Protein AF-A0A5C7JK13-F1 (afdb_monomer_lite)

Radius of gyration: 26.45 Å; chains: 1; bounding box: 58×49×65 Å

pLDDT: mean 94.15, std 5.83, range [61.44, 98.56]

Foldseek 3Di:
DPKDQPFDLVRLLVVLLVVLVVCCVVPLVVCVVPVVVSVVPDPDPVVNVCSVPPSVVSNPDDSVRSSCVSCVPQPDADPNGGRMDPDDPPDQFPDKDFCECNWQLFAFDPPDAAPDHTDYHPPDDPVNSVVSRVGRGGQKDFLLGTDQCCRAQPVVQLVVQLVLCCCQQVVDDDDDVVSVVVVVPDPDHNCLCCVQQVDSNLRSNLRRGHADQWDQDPNDIGGQAGQDPPRDGDHDSPSVSCRSNCVCVVPPPPDDRRDMDGHMDGHD

Secondary structure (DSSP, 8-state):
---EEEE-HHHHHHHHHHHHHHHIIIIIHHHHH-HHHHHHH---HHHHHIIIIIHHHHTT--HHHHHHHHTTT---B-TTSPEEE-S-TT---SEEEESBTTTT-EEBPTTPPPSS---B-TT--HHHHHHHHTS-EESEEEGGGB-GGGTSS-HHHHHHHHHHHHHHTT-PPP-SHHHHHHHHT----HHHHHHHHSSHHHHHHHHHS---SEEEETTEEEESS-B-GGG-B---HHHHHHHHHHHHHHHTTT--TTPEEE-EEEE-

Sequence (268 aa):
MEPYVKYTKEQAIEKERQDILAYKERYYDKFMADPEAYAADCTNENHLEYLRNEFPKKLNFTDEELYQEAIEYEENLGPNGEIMSTYNPNSKWDWYQTGGRYAGRIILKEGVQKEEDPEFSWGWDAKAKEEVLKEPRVDSALMKDIDWSRMHNVQSKYDKAIRFWEMKVEGGEPKTDDEKEALKWDWYKTEYYTDRYKNKETYAKACSCFTMWAIVKDGVWYEKGSMGWFGMSGESDDEALDWEMNMFDRFIKDLPEETRLTVVDCHI

Structure (mmCIF, N/CA/C/O backbone):
data_AF-A0A5C7JK13-F1
#
_entry.id   AF-A0A5C7JK13-F1
#
loop_
_atom_site.group_PDB
_atom_site.id
_atom_site.type_symbol
_atom_site.label_atom_id
_atom_site.label_alt_id
_atom_site.label_comp_id
_atom_site.label_asym_id
_atom_site.label_entity_id
_atom_site.label_seq_id
_atom_site.pdbx_PDB_ins_code
_atom_site.Cartn_x
_atom_site.Cartn_y
_atom_site.Cartn_z
_atom_site.occupancy
_atom_site.B_iso_or_equiv
_atom_site.auth_seq_id
_atom_site.auth_comp_id
_atom_site.auth_asym_id
_atom_site.auth_atom_id
_atom_site.pdbx_PDB_model_num
ATOM 1 N N . MET A 1 1 ? 2.355 -21.705 -11.891 1.00 69.44 1 MET A N 1
ATOM 2 C CA . MET A 1 1 ? 1.632 -21.078 -13.016 1.00 69.44 1 MET A CA 1
ATOM 3 C C . MET A 1 1 ? 2.105 -21.779 -14.272 1.00 69.44 1 MET A C 1
ATOM 5 O O . MET A 1 1 ? 3.292 -22.083 -14.329 1.00 69.44 1 MET A O 1
ATOM 9 N N . GLU A 1 2 ? 1.210 -22.100 -15.203 1.00 83.19 2 GLU A N 1
ATOM 10 C CA . GLU A 1 2 ? 1.633 -22.689 -16.479 1.00 83.19 2 GLU A CA 1
ATOM 11 C C . GLU A 1 2 ? 2.568 -21.712 -17.212 1.00 83.19 2 GLU A C 1
ATOM 13 O O . GLU A 1 2 ? 2.303 -20.504 -17.175 1.00 83.19 2 GLU A O 1
ATOM 18 N N . PRO A 1 3 ? 3.660 -22.192 -17.837 1.00 88.62 3 PRO A N 1
ATOM 19 C CA . PRO A 1 3 ? 4.522 -21.346 -18.648 1.00 88.62 3 PRO A CA 1
ATOM 20 C C . PRO A 1 3 ? 3.722 -20.620 -19.733 1.00 88.62 3 PRO A C 1
ATOM 22 O O . PRO A 1 3 ? 2.871 -21.216 -20.394 1.00 88.62 3 PRO A O 1
ATOM 25 N N . TYR A 1 4 ? 4.022 -19.344 -19.950 1.00 91.12 4 TYR A N 1
ATOM 26 C CA . TYR A 1 4 ? 3.425 -18.541 -21.015 1.00 91.12 4 TYR A CA 1
ATOM 27 C C . TYR A 1 4 ? 4.502 -17.805 -21.811 1.00 91.12 4 TYR A C 1
ATOM 29 O O . TYR A 1 4 ? 5.630 -17.623 -21.349 1.00 91.12 4 TYR A O 1
ATOM 37 N N . VAL A 1 5 ? 4.140 -17.384 -23.022 1.00 94.12 5 VAL A N 1
ATOM 38 C CA . VAL A 1 5 ? 5.002 -16.565 -23.880 1.00 94.12 5 VAL A CA 1
ATOM 39 C C . VAL A 1 5 ? 5.073 -15.155 -23.293 1.00 94.12 5 VAL A C 1
ATOM 41 O O . VAL A 1 5 ? 4.086 -14.420 -23.332 1.00 94.12 5 VAL A O 1
ATOM 44 N N . LYS A 1 6 ? 6.235 -14.787 -22.743 1.00 93.81 6 LYS A N 1
ATOM 45 C CA . LYS A 1 6 ? 6.529 -13.434 -22.246 1.00 93.81 6 LYS A CA 1
ATOM 46 C C . LYS A 1 6 ? 6.826 -12.496 -23.414 1.00 93.81 6 LYS A C 1
ATOM 48 O O . LYS A 1 6 ? 6.264 -11.407 -23.473 1.00 93.81 6 LYS A O 1
ATOM 53 N N . TYR A 1 7 ? 7.651 -12.952 -24.358 1.00 95.56 7 TYR A N 1
ATOM 54 C CA . TYR A 1 7 ? 7.922 -12.263 -25.619 1.00 95.56 7 TYR A CA 1
ATOM 55 C C . TYR A 1 7 ? 8.013 -13.264 -26.769 1.00 95.56 7 TYR A C 1
ATOM 57 O O . TYR A 1 7 ? 8.622 -14.324 -26.644 1.00 95.56 7 TYR A O 1
ATOM 65 N N . THR A 1 8 ? 7.442 -12.909 -27.915 1.00 97.31 8 THR A N 1
ATOM 66 C CA . THR A 1 8 ? 7.807 -13.530 -29.200 1.00 97.31 8 THR A CA 1
ATOM 67 C C . THR A 1 8 ? 9.237 -13.142 -29.587 1.00 97.31 8 THR A C 1
ATOM 69 O O . THR A 1 8 ? 9.772 -12.161 -29.063 1.00 97.31 8 THR A O 1
ATOM 72 N N . LYS A 1 9 ? 9.854 -13.871 -30.527 1.00 97.44 9 LYS A N 1
ATOM 73 C CA . LYS A 1 9 ? 11.189 -13.529 -31.045 1.00 97.44 9 LYS A CA 1
ATOM 74 C C . LYS A 1 9 ? 11.221 -12.095 -31.586 1.00 97.44 9 LYS A C 1
ATOM 76 O O . LYS A 1 9 ? 12.125 -11.333 -31.257 1.00 97.44 9 LYS A O 1
ATOM 81 N N . GLU A 1 10 ? 10.203 -11.698 -32.345 1.00 97.75 10 GLU A N 1
ATOM 82 C CA . GLU A 1 10 ? 10.089 -10.350 -32.906 1.00 97.75 10 GLU A CA 1
ATOM 83 C C . GLU A 1 10 ? 9.954 -9.282 -31.812 1.00 97.75 10 GLU A C 1
ATOM 85 O O . GLU A 1 10 ? 10.591 -8.233 -31.891 1.00 97.75 10 GLU A O 1
ATOM 90 N N . GLN A 1 11 ? 9.167 -9.550 -30.764 1.00 97.62 11 GLN A N 1
ATOM 91 C CA . GLN A 1 11 ? 9.038 -8.631 -29.629 1.00 97.62 11 GLN A CA 1
ATOM 92 C C . GLN A 1 11 ? 10.337 -8.504 -28.831 1.00 97.62 11 GLN A C 1
ATOM 94 O O . GLN A 1 11 ? 10.654 -7.404 -28.387 1.00 97.62 11 GLN A O 1
ATOM 99 N N . ALA A 1 12 ? 11.084 -9.597 -28.654 1.00 97.06 12 ALA A N 1
ATOM 100 C CA . ALA A 1 12 ? 12.374 -9.576 -27.970 1.00 97.06 12 ALA A CA 1
ATOM 101 C C . ALA A 1 12 ? 13.390 -8.703 -28.729 1.00 97.06 12 ALA A C 1
ATOM 103 O O . ALA A 1 12 ? 14.020 -7.834 -28.131 1.00 97.06 12 ALA A O 1
ATOM 104 N N . ILE A 1 13 ? 13.466 -8.862 -30.056 1.00 98.12 13 ILE A N 1
ATOM 105 C CA . ILE A 1 13 ? 14.329 -8.056 -30.936 1.00 98.12 13 ILE A CA 1
ATOM 106 C C . ILE A 1 13 ? 13.952 -6.574 -30.883 1.00 98.12 13 ILE A C 1
ATOM 108 O O . ILE A 1 13 ? 14.824 -5.712 -30.764 1.00 98.12 13 ILE A O 1
ATOM 112 N N . GLU A 1 14 ? 12.657 -6.263 -30.984 1.00 97.88 14 GLU A N 1
ATOM 113 C CA . GLU A 1 14 ? 12.191 -4.877 -30.934 1.00 97.88 14 GLU A CA 1
ATOM 114 C C . GLU A 1 14 ? 12.489 -4.250 -29.571 1.00 97.88 14 GLU A C 1
ATOM 116 O O . GLU A 1 14 ? 12.971 -3.122 -29.507 1.00 97.88 14 GLU A O 1
ATOM 121 N N . LYS A 1 15 ? 12.274 -4.988 -28.476 1.00 96.06 15 LYS A N 1
ATOM 122 C CA . LYS A 1 15 ? 12.581 -4.501 -27.132 1.00 96.06 15 LYS A CA 1
ATOM 123 C C . LYS A 1 15 ? 14.073 -4.187 -26.971 1.00 96.06 15 LYS A C 1
ATOM 125 O O . LYS A 1 15 ? 14.397 -3.088 -26.529 1.00 96.06 15 LYS A O 1
ATOM 130 N N . GLU A 1 16 ? 14.960 -5.104 -27.353 1.00 97.31 16 GLU A N 1
ATOM 131 C CA . GLU A 1 16 ? 16.413 -4.903 -27.243 1.00 97.31 16 GLU A CA 1
ATOM 132 C C . GLU A 1 16 ? 16.874 -3.695 -28.073 1.00 97.31 16 GLU A C 1
ATOM 134 O O . GLU A 1 16 ? 17.664 -2.864 -27.622 1.00 97.31 16 GLU A O 1
ATOM 139 N N . ARG A 1 17 ? 16.297 -3.515 -29.268 1.00 97.81 17 ARG A N 1
ATOM 140 C CA . ARG A 1 17 ? 16.537 -2.328 -30.099 1.00 97.81 17 ARG A CA 1
ATOM 141 C C . ARG A 1 17 ? 16.145 -1.037 -29.381 1.00 97.81 17 ARG A C 1
ATOM 143 O O . ARG A 1 17 ? 16.910 -0.072 -29.411 1.00 97.81 17 ARG A O 1
ATOM 150 N N . GLN A 1 18 ? 14.972 -1.005 -28.748 1.00 97.38 18 GLN A N 1
ATOM 151 C CA . GLN A 1 18 ? 14.524 0.164 -27.986 1.00 97.38 18 GLN A CA 1
ATOM 152 C C . GLN A 1 18 ? 15.418 0.428 -26.768 1.00 97.38 18 GLN A C 1
ATOM 154 O O . GLN A 1 18 ? 15.764 1.582 -26.516 1.00 97.38 18 GLN A O 1
ATOM 159 N N . ASP A 1 19 ? 15.856 -0.614 -26.058 1.00 96.19 19 ASP A N 1
ATOM 160 C CA . ASP A 1 19 ? 16.756 -0.483 -24.906 1.00 96.19 19 ASP A CA 1
ATOM 161 C C . ASP A 1 19 ? 18.121 0.103 -25.323 1.00 96.19 19 ASP A C 1
ATOM 163 O O . ASP A 1 19 ? 18.623 1.034 -24.681 1.00 96.19 19 ASP A O 1
ATOM 167 N N . ILE A 1 20 ? 18.689 -0.354 -26.448 1.00 97.38 20 ILE A N 1
ATOM 168 C CA . ILE A 1 20 ? 19.923 0.202 -27.028 1.00 97.38 20 ILE A CA 1
ATOM 169 C C . ILE A 1 20 ? 19.739 1.682 -27.393 1.00 97.38 20 ILE A C 1
ATOM 171 O O . ILE A 1 20 ? 20.591 2.512 -27.062 1.00 97.38 20 ILE A O 1
ATOM 175 N N . LEU A 1 21 ? 18.632 2.048 -28.047 1.00 97.38 21 LEU A N 1
ATOM 176 C CA . LEU A 1 21 ? 18.355 3.441 -28.418 1.00 97.38 21 LEU A CA 1
ATOM 177 C C . LEU A 1 21 ? 18.156 4.342 -27.190 1.00 97.38 21 LEU A C 1
ATOM 179 O O . LEU A 1 21 ? 18.691 5.452 -27.151 1.00 97.38 21 LEU A O 1
ATOM 183 N N . ALA A 1 22 ? 17.461 3.858 -26.160 1.00 96.62 22 ALA A N 1
ATOM 184 C CA . ALA A 1 22 ? 17.275 4.587 -24.910 1.00 96.62 22 ALA A CA 1
ATOM 185 C C . ALA A 1 22 ? 18.610 4.799 -24.174 1.00 96.62 22 ALA A C 1
ATOM 187 O O . ALA A 1 22 ? 18.890 5.892 -23.670 1.00 96.62 22 ALA A O 1
ATOM 188 N N . TYR A 1 23 ? 19.477 3.781 -24.145 1.00 96.81 23 TYR A N 1
ATOM 189 C CA . TYR A 1 23 ? 20.824 3.909 -23.590 1.00 96.81 23 TYR A CA 1
ATOM 190 C C . TYR A 1 23 ? 21.664 4.919 -24.383 1.00 96.81 23 TYR A C 1
ATOM 192 O O . TYR A 1 23 ? 22.379 5.736 -23.787 1.00 96.81 23 TYR A O 1
ATOM 200 N N . LYS A 1 24 ? 21.547 4.906 -25.720 1.00 97.44 24 LYS A N 1
ATOM 201 C CA . LYS A 1 24 ? 22.230 5.858 -26.601 1.00 97.44 24 LYS A CA 1
ATOM 202 C C . LYS A 1 24 ? 21.878 7.297 -26.228 1.00 97.44 24 LYS A C 1
ATOM 204 O O . LYS A 1 24 ? 22.778 8.086 -25.953 1.00 97.44 24 LYS A O 1
ATOM 209 N N . GLU A 1 25 ? 20.589 7.618 -26.169 1.00 96.69 25 GLU A N 1
ATOM 210 C CA . GLU A 1 25 ? 20.109 8.963 -25.834 1.00 96.69 25 GLU A CA 1
ATOM 211 C C . GLU A 1 25 ? 20.534 9.381 -24.417 1.00 96.69 25 GLU A C 1
ATOM 213 O O . GLU A 1 25 ? 20.988 10.504 -24.178 1.00 96.69 25 GLU A O 1
ATOM 218 N N . ARG A 1 26 ? 20.427 8.459 -23.453 1.00 94.44 26 ARG A N 1
ATOM 219 C CA . ARG A 1 26 ? 20.705 8.759 -22.047 1.00 94.44 26 ARG A CA 1
ATOM 220 C C . ARG A 1 26 ? 22.187 9.003 -21.765 1.00 94.44 26 ARG A C 1
ATOM 222 O O . ARG A 1 26 ? 22.498 9.881 -20.948 1.00 94.44 26 ARG A O 1
ATOM 229 N N . TYR A 1 27 ? 23.072 8.230 -22.397 1.00 95.38 27 TYR A N 1
ATOM 230 C CA . TYR A 1 27 ? 24.498 8.181 -22.067 1.00 95.38 27 TYR A CA 1
ATOM 231 C C . TYR A 1 27 ? 25.405 8.453 -23.262 1.00 95.38 27 TYR A C 1
ATOM 233 O O . TYR A 1 27 ? 26.228 9.365 -23.191 1.00 95.38 27 TYR A O 1
ATOM 241 N N . TYR A 1 28 ? 25.270 7.683 -24.342 1.00 96.88 28 TYR A N 1
ATOM 242 C CA . TYR A 1 28 ? 26.233 7.713 -25.443 1.00 96.88 28 TYR A CA 1
ATOM 243 C C . TYR A 1 28 ? 26.253 9.054 -26.179 1.00 96.88 28 TYR A C 1
ATOM 245 O O . TYR A 1 28 ? 27.327 9.573 -26.449 1.00 96.88 28 TYR A O 1
ATOM 253 N N . ASP A 1 29 ? 25.099 9.670 -26.432 1.00 97.12 29 ASP A N 1
ATOM 254 C CA . ASP A 1 29 ? 25.038 10.966 -27.118 1.00 97.12 29 ASP A CA 1
ATOM 255 C C . ASP A 1 29 ? 25.666 12.088 -26.288 1.00 97.12 29 ASP A C 1
ATOM 257 O O . ASP A 1 29 ? 26.349 12.956 -26.828 1.00 97.12 29 ASP A O 1
ATOM 261 N N . LYS A 1 30 ? 25.509 12.038 -24.960 1.00 95.75 30 LYS A N 1
ATOM 262 C CA . LYS A 1 30 ? 26.181 12.972 -24.043 1.00 95.75 30 LYS A CA 1
ATOM 263 C C . LYS A 1 30 ? 27.687 12.751 -24.029 1.00 95.75 30 LYS A C 1
ATOM 265 O O . LYS A 1 30 ? 28.438 13.719 -24.067 1.00 95.75 30 LYS A O 1
ATOM 270 N N . PHE A 1 31 ? 28.114 11.489 -24.000 1.00 96.19 31 PHE A N 1
ATOM 271 C CA . PHE A 1 31 ? 29.524 11.130 -24.100 1.00 96.19 31 PHE A CA 1
ATOM 272 C C . PHE A 1 31 ? 30.128 11.614 -25.423 1.00 96.19 31 PHE A C 1
ATOM 274 O O . PHE A 1 31 ? 31.197 12.204 -25.416 1.00 96.19 31 PHE A O 1
ATOM 281 N N . MET A 1 32 ? 29.431 11.439 -26.547 1.00 96.69 32 MET A N 1
ATOM 282 C CA . MET A 1 32 ? 29.902 11.876 -27.863 1.00 96.69 32 MET A CA 1
ATOM 283 C C . MET A 1 32 ? 29.895 13.399 -28.044 1.00 96.69 32 MET A C 1
ATOM 285 O O . MET A 1 32 ? 30.656 13.904 -28.868 1.00 96.69 32 MET A O 1
ATOM 289 N N . ALA A 1 33 ? 29.059 14.131 -27.301 1.00 97.12 33 ALA A N 1
ATOM 290 C CA . ALA A 1 33 ? 29.020 15.591 -27.349 1.00 97.12 33 ALA A CA 1
ATOM 291 C C . ALA A 1 33 ? 30.284 16.230 -26.747 1.00 97.12 33 ALA A C 1
ATOM 293 O O . ALA A 1 33 ? 30.794 17.197 -27.311 1.00 97.12 33 ALA A O 1
ATOM 294 N N . ASP A 1 34 ? 30.789 15.688 -25.633 1.00 96.19 34 ASP A N 1
ATOM 295 C CA . ASP A 1 34 ? 32.053 16.108 -25.012 1.00 96.19 34 ASP A CA 1
ATOM 296 C C . ASP A 1 34 ? 32.690 14.948 -24.211 1.00 96.19 34 ASP A C 1
ATOM 298 O O . ASP A 1 34 ? 32.443 14.801 -23.006 1.00 96.19 34 ASP A O 1
ATOM 302 N N . PRO A 1 35 ? 33.504 14.093 -24.863 1.00 94.25 35 PRO A N 1
ATOM 303 C CA . PRO A 1 35 ? 34.072 12.909 -24.220 1.00 94.25 35 PRO A CA 1
ATOM 304 C C . PRO A 1 35 ? 35.018 13.219 -23.056 1.00 94.25 35 PRO A C 1
ATOM 306 O O . PRO A 1 35 ? 35.111 12.421 -22.122 1.00 94.25 35 PRO A O 1
ATOM 309 N N . GLU A 1 36 ? 35.731 14.349 -23.108 1.00 94.19 36 GLU A N 1
ATOM 310 C CA . GLU A 1 36 ? 36.691 14.752 -22.076 1.00 94.19 36 GLU A CA 1
ATOM 311 C C . GLU A 1 36 ? 35.963 15.229 -20.821 1.00 94.19 36 GLU A C 1
ATOM 313 O O . GLU A 1 36 ? 36.257 14.745 -19.725 1.00 94.19 36 GLU A O 1
ATOM 318 N N . ALA A 1 37 ? 34.968 16.109 -20.977 1.00 94.75 37 ALA A N 1
ATOM 319 C CA . ALA A 1 37 ? 34.154 16.570 -19.857 1.00 94.75 37 ALA A CA 1
ATOM 320 C C . ALA A 1 37 ? 33.350 15.421 -19.233 1.00 94.75 37 ALA A C 1
ATOM 322 O O . ALA A 1 37 ? 33.303 15.294 -18.010 1.00 94.75 37 ALA A O 1
ATOM 323 N N . TYR A 1 38 ? 32.774 14.541 -20.061 1.00 94.56 38 TYR A N 1
ATOM 324 C CA . TYR A 1 38 ? 32.047 13.368 -19.577 1.00 94.56 38 TYR A CA 1
ATOM 325 C C . TYR A 1 38 ? 32.961 12.410 -18.798 1.00 94.56 38 TYR A C 1
ATOM 327 O O . TYR A 1 38 ? 32.579 11.913 -17.741 1.00 94.56 38 TYR A O 1
ATOM 335 N N . ALA A 1 39 ? 34.179 12.152 -19.291 1.00 92.69 39 ALA A N 1
ATOM 336 C CA . ALA A 1 39 ? 35.141 11.289 -18.606 1.00 92.69 39 ALA A CA 1
ATOM 337 C C . ALA A 1 39 ? 35.676 11.904 -17.305 1.00 92.69 39 ALA A C 1
ATOM 339 O O . ALA A 1 39 ? 35.932 11.166 -16.360 1.00 92.69 39 ALA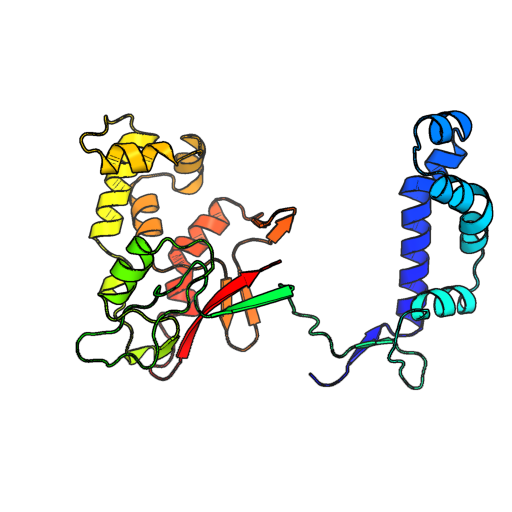 A O 1
ATOM 340 N N . ALA A 1 40 ? 35.824 13.230 -17.239 1.00 93.31 40 ALA A N 1
ATOM 341 C CA . ALA A 1 40 ? 36.262 13.923 -16.029 1.00 93.31 40 ALA A CA 1
ATOM 342 C C . ALA A 1 40 ? 35.234 13.835 -14.884 1.00 93.31 40 ALA A C 1
ATOM 344 O O . ALA A 1 40 ? 35.625 13.799 -13.718 1.00 93.31 40 ALA A O 1
ATOM 345 N N . ASP A 1 41 ? 33.940 13.789 -15.214 1.00 92.25 41 ASP A N 1
ATOM 346 C CA . ASP A 1 41 ? 32.838 13.669 -14.247 1.00 92.25 41 ASP A CA 1
ATOM 347 C C . ASP A 1 41 ? 32.476 12.202 -13.924 1.00 92.25 41 ASP A C 1
ATOM 349 O O . ASP A 1 41 ? 31.854 11.902 -12.903 1.00 92.25 41 ASP A O 1
ATOM 353 N N . CYS A 1 42 ? 32.883 11.250 -14.769 1.00 90.06 42 CYS A N 1
ATOM 354 C CA . CYS A 1 42 ? 32.559 9.837 -14.598 1.00 90.06 42 CYS A CA 1
ATOM 355 C C . CYS A 1 42 ? 33.591 9.101 -13.732 1.00 90.06 42 CYS A C 1
ATOM 357 O O . CYS A 1 42 ? 34.734 8.894 -14.127 1.00 90.06 42 CYS A O 1
ATOM 359 N N . THR A 1 43 ? 33.161 8.599 -12.574 1.00 90.81 43 THR A N 1
ATOM 360 C CA . THR A 1 43 ? 34.014 7.830 -11.647 1.00 90.81 43 THR A CA 1
ATOM 361 C C . THR A 1 43 ? 34.114 6.334 -11.972 1.00 90.81 43 THR A C 1
ATOM 363 O O . THR A 1 43 ? 34.821 5.604 -11.280 1.00 90.81 43 THR A O 1
ATOM 366 N N . ASN A 1 44 ? 33.411 5.854 -13.004 1.00 93.75 44 ASN A N 1
ATOM 367 C CA . ASN A 1 44 ? 33.361 4.441 -13.383 1.00 93.75 44 ASN A CA 1
ATOM 368 C C . ASN A 1 44 ? 34.130 4.194 -14.692 1.00 93.75 44 ASN A C 1
ATOM 370 O O . ASN A 1 44 ? 33.599 4.385 -15.786 1.00 93.75 44 ASN A O 1
ATOM 374 N N . GLU A 1 45 ? 35.374 3.724 -14.578 1.00 92.81 45 GLU A N 1
ATOM 375 C CA . GLU A 1 45 ? 36.249 3.458 -15.730 1.00 92.81 45 GLU A CA 1
ATOM 376 C C . GLU A 1 45 ? 35.686 2.391 -16.682 1.00 92.81 45 GLU A C 1
ATOM 378 O O . GLU A 1 45 ? 35.785 2.546 -17.899 1.00 92.81 45 GLU A O 1
ATOM 383 N N . ASN A 1 46 ? 35.020 1.356 -16.157 1.00 95.25 46 ASN A N 1
ATOM 384 C CA . ASN A 1 46 ? 34.421 0.298 -16.979 1.00 95.25 46 ASN A CA 1
ATOM 385 C C . ASN A 1 46 ? 33.285 0.833 -17.860 1.00 95.25 46 ASN A C 1
ATOM 387 O O . ASN A 1 46 ? 33.117 0.391 -18.994 1.00 95.25 46 ASN A O 1
ATOM 391 N N . HIS A 1 47 ? 32.514 1.802 -17.357 1.00 95.25 47 HIS A N 1
ATOM 392 C CA . HIS A 1 47 ? 31.466 2.462 -18.140 1.00 95.25 47 HIS A CA 1
ATOM 393 C C . HIS A 1 47 ? 32.057 3.267 -19.301 1.00 95.25 47 HIS A C 1
ATOM 395 O O . HIS A 1 47 ? 31.556 3.196 -20.422 1.00 95.25 47 HIS A O 1
ATOM 401 N N . LEU A 1 48 ? 33.155 3.991 -19.065 1.00 95.31 48 LEU A N 1
ATOM 402 C CA . LEU A 1 48 ? 33.847 4.729 -20.125 1.00 95.31 48 LEU A CA 1
ATOM 403 C C . LEU A 1 48 ? 34.429 3.790 -21.183 1.00 95.31 48 LEU A C 1
ATOM 405 O O . LEU A 1 48 ? 34.334 4.079 -22.375 1.00 95.31 48 LEU A O 1
ATOM 409 N N . GLU A 1 49 ? 35.008 2.670 -20.758 1.00 96.12 49 GLU A N 1
ATOM 410 C CA . GLU A 1 49 ? 35.525 1.651 -21.670 1.00 96.12 49 GLU A CA 1
ATOM 411 C C . GLU A 1 49 ? 34.407 1.044 -22.525 1.00 96.12 49 GLU A C 1
ATOM 413 O O . GLU A 1 49 ? 34.523 0.969 -23.749 1.00 96.12 49 GLU A O 1
ATOM 418 N N . TYR A 1 50 ? 33.275 0.713 -21.900 1.00 96.31 50 TYR A N 1
ATOM 419 C CA . TYR A 1 50 ? 32.091 0.219 -22.592 1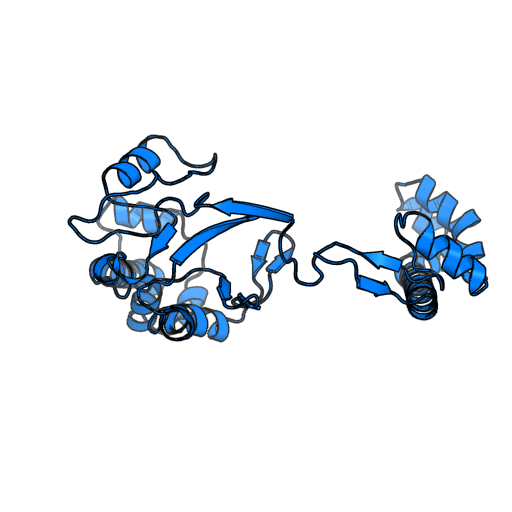.00 96.31 50 TYR A CA 1
ATOM 420 C C . TYR A 1 50 ? 31.573 1.214 -23.640 1.00 96.31 50 TYR A C 1
ATOM 422 O O . TYR A 1 50 ? 31.345 0.831 -24.787 1.00 96.31 50 TYR A O 1
ATOM 430 N N . LEU A 1 51 ? 31.442 2.500 -23.289 1.00 96.62 51 LEU A N 1
ATOM 431 C CA . LEU A 1 51 ? 30.996 3.543 -24.220 1.00 96.62 51 LEU A CA 1
ATOM 432 C C . LEU A 1 51 ? 31.951 3.731 -25.403 1.00 96.62 51 LEU A C 1
ATOM 434 O O . LEU A 1 51 ? 31.498 3.997 -26.514 1.00 96.62 51 LEU A O 1
ATOM 438 N N . ARG A 1 52 ? 33.263 3.603 -25.181 1.00 95.38 52 ARG A N 1
ATOM 439 C CA . ARG A 1 52 ? 34.269 3.757 -26.242 1.00 95.38 52 ARG A CA 1
ATOM 440 C C . ARG A 1 52 ? 34.284 2.569 -27.190 1.00 95.38 52 ARG A C 1
ATOM 442 O O . ARG A 1 52 ? 34.327 2.765 -28.402 1.00 95.38 52 ARG A O 1
ATOM 449 N N . ASN A 1 53 ? 34.268 1.360 -26.634 1.00 96.12 53 ASN A N 1
ATOM 450 C CA . ASN A 1 53 ? 34.716 0.180 -27.364 1.00 96.12 53 ASN A CA 1
ATOM 451 C C . ASN A 1 53 ? 33.612 -0.843 -27.624 1.00 96.12 53 ASN A C 1
ATOM 453 O O . ASN A 1 53 ? 33.669 -1.522 -28.646 1.00 96.12 53 ASN A O 1
ATOM 457 N N . GLU A 1 54 ? 32.594 -0.946 -26.769 1.00 95.69 54 GLU A N 1
ATOM 458 C CA . GLU A 1 54 ? 31.576 -1.999 -26.878 1.00 95.69 54 GLU A CA 1
ATOM 459 C C . GLU A 1 54 ? 30.225 -1.475 -27.365 1.00 95.69 54 GLU A C 1
ATOM 461 O O . GLU A 1 54 ? 29.687 -1.972 -28.355 1.00 95.69 54 GLU A O 1
ATOM 466 N N . PHE A 1 55 ? 29.701 -0.416 -26.747 1.00 97.06 55 PHE A N 1
ATOM 467 C CA . PHE A 1 55 ? 28.389 0.132 -27.090 1.00 97.06 55 PHE A CA 1
ATOM 468 C C . PHE A 1 55 ? 28.228 0.540 -28.570 1.00 97.06 55 PHE A C 1
ATOM 470 O O . PHE A 1 55 ? 27.192 0.216 -29.155 1.00 97.06 55 PHE A O 1
ATOM 477 N N . PRO A 1 56 ? 29.211 1.183 -29.241 1.00 96.75 56 PRO A N 1
ATOM 478 C CA . PRO A 1 56 ? 29.050 1.580 -30.643 1.00 96.75 56 PRO A CA 1
ATOM 479 C C . PRO A 1 56 ? 28.824 0.394 -31.590 1.00 96.75 56 PRO A C 1
ATOM 481 O O . PRO A 1 56 ? 28.195 0.554 -32.637 1.00 96.75 56 PRO A O 1
ATOM 484 N N . LYS A 1 57 ? 29.312 -0.803 -31.230 1.00 96.62 57 LYS A N 1
ATOM 485 C CA . LYS A 1 57 ? 29.084 -2.031 -32.004 1.00 96.62 57 LYS A CA 1
ATOM 486 C C . LYS A 1 57 ? 27.603 -2.419 -31.969 1.00 96.62 57 LYS A C 1
ATOM 488 O O . LYS A 1 57 ? 27.043 -2.725 -33.019 1.00 96.62 57 LYS A O 1
ATOM 493 N N . LYS A 1 58 ? 26.961 -2.299 -30.798 1.00 96.31 58 LYS A N 1
ATOM 494 C CA . LYS A 1 58 ? 25.540 -2.628 -30.584 1.00 96.31 58 LYS A CA 1
ATOM 495 C C . LYS A 1 58 ? 24.588 -1.801 -31.457 1.00 96.31 58 LYS A C 1
ATOM 497 O O . LYS A 1 58 ? 23.533 -2.285 -31.845 1.00 96.31 58 LYS A O 1
ATOM 502 N N . LEU A 1 59 ? 24.980 -0.584 -31.850 1.00 96.12 59 LEU A N 1
ATOM 503 C CA . LEU A 1 59 ? 24.189 0.264 -32.759 1.00 96.12 59 LEU A CA 1
ATOM 504 C C . LEU A 1 59 ? 24.034 -0.315 -34.175 1.00 96.12 59 LEU A C 1
ATOM 506 O O . LEU A 1 59 ? 23.172 0.141 -34.921 1.00 96.12 59 LEU A O 1
ATOM 510 N N . ASN A 1 60 ? 24.873 -1.284 -34.550 1.00 96.69 60 ASN A N 1
ATOM 511 C CA . ASN A 1 60 ? 24.877 -1.907 -35.874 1.00 96.69 60 ASN A CA 1
ATOM 512 C C . ASN A 1 60 ? 24.454 -3.381 -35.836 1.00 96.69 60 ASN A C 1
ATOM 514 O O . ASN A 1 60 ? 24.673 -4.092 -36.816 1.00 96.69 60 ASN A O 1
ATOM 518 N N . PHE A 1 61 ? 23.883 -3.844 -34.723 1.00 97.75 61 PHE A N 1
ATOM 519 C CA . PHE A 1 61 ? 23.433 -5.223 -34.600 1.00 97.75 61 PHE A CA 1
ATOM 520 C C . PHE A 1 61 ? 22.335 -5.555 -35.606 1.00 97.75 61 PHE A C 1
ATOM 522 O O . PHE A 1 61 ? 21.396 -4.791 -35.839 1.00 97.75 61 PHE A O 1
ATOM 529 N N . THR A 1 62 ? 22.474 -6.734 -36.197 1.00 98.12 62 THR A N 1
ATOM 530 C CA . THR A 1 62 ? 21.427 -7.392 -36.970 1.00 98.12 62 THR A CA 1
ATOM 531 C C . THR A 1 62 ? 20.306 -7.880 -36.053 1.00 98.12 62 THR A C 1
ATOM 533 O O . THR A 1 62 ? 20.492 -8.031 -34.848 1.00 98.12 62 THR A O 1
ATOM 536 N N . ASP A 1 63 ? 19.144 -8.193 -36.627 1.00 98.06 63 ASP A N 1
ATOM 537 C CA . ASP A 1 63 ? 18.020 -8.773 -35.880 1.00 98.06 63 ASP A CA 1
ATOM 538 C C . ASP A 1 63 ? 18.413 -10.061 -35.137 1.00 98.06 63 ASP A C 1
ATOM 540 O O . ASP A 1 63 ? 17.924 -10.311 -34.040 1.00 98.06 63 ASP A O 1
ATOM 544 N N . GLU A 1 64 ? 19.324 -10.863 -35.698 1.00 97.69 64 GLU A N 1
ATOM 545 C CA . GLU A 1 64 ? 19.796 -12.077 -35.030 1.00 97.69 64 GLU A CA 1
ATOM 546 C C . GLU A 1 64 ? 20.743 -11.759 -33.867 1.00 97.69 64 GLU A C 1
ATOM 548 O O . GLU A 1 64 ? 20.619 -12.373 -32.817 1.00 97.69 64 GLU A O 1
ATOM 553 N N . GLU A 1 65 ? 21.634 -10.773 -33.995 1.00 97.88 65 GLU A N 1
ATOM 554 C CA . GLU A 1 65 ? 22.495 -10.337 -32.882 1.00 97.88 65 GLU A CA 1
ATOM 555 C C . GLU A 1 65 ? 21.681 -9.696 -31.751 1.00 97.88 65 GLU A C 1
ATOM 557 O O . GLU A 1 65 ? 21.905 -10.016 -30.588 1.00 97.88 65 GLU A O 1
ATOM 562 N N . LEU A 1 66 ? 20.684 -8.866 -32.083 1.00 97.69 66 LEU A N 1
ATOM 563 C CA . LEU A 1 66 ? 19.726 -8.332 -31.108 1.00 97.69 66 LEU A CA 1
ATOM 564 C C . LEU A 1 66 ? 18.976 -9.455 -30.390 1.00 97.69 66 LEU A C 1
ATOM 566 O O . LEU A 1 66 ? 18.758 -9.388 -29.185 1.00 97.69 66 LEU A O 1
ATOM 570 N N . TYR A 1 67 ? 18.588 -10.497 -31.124 1.00 97.88 67 TYR A N 1
ATOM 571 C CA . TYR A 1 67 ? 17.935 -11.645 -30.518 1.00 97.88 67 TYR A CA 1
ATOM 572 C C . TYR A 1 67 ? 18.866 -12.405 -29.570 1.00 97.88 67 TYR A C 1
ATOM 574 O O . TYR A 1 67 ? 18.436 -12.733 -28.470 1.00 97.88 67 TYR A O 1
ATOM 582 N N . GLN A 1 68 ? 20.123 -12.657 -29.960 1.00 97.06 68 GLN A N 1
ATOM 583 C CA . GLN A 1 68 ? 21.098 -13.344 -29.102 1.00 97.06 68 GLN A CA 1
ATOM 584 C C . GLN A 1 68 ? 21.364 -12.576 -27.801 1.00 97.06 68 GLN A C 1
ATOM 586 O O . GLN A 1 68 ? 21.447 -13.195 -26.745 1.00 97.06 68 GLN A O 1
ATOM 591 N N . GLU A 1 69 ? 21.431 -11.245 -27.860 1.00 95.75 69 GLU A N 1
ATOM 592 C CA . GLU A 1 69 ? 21.507 -10.401 -26.660 1.00 95.75 69 GLU A CA 1
ATOM 593 C C . GLU A 1 69 ? 20.262 -10.541 -25.785 1.00 95.75 69 GLU A C 1
ATOM 595 O O . GLU A 1 69 ? 20.367 -10.784 -24.584 1.00 95.75 69 GLU A O 1
ATOM 600 N N . ALA A 1 70 ? 19.073 -10.469 -26.390 1.00 95.25 70 ALA A N 1
ATOM 601 C CA . ALA A 1 70 ? 17.813 -10.543 -25.658 1.00 95.25 70 ALA A CA 1
ATOM 602 C C . ALA A 1 70 ? 17.615 -11.875 -24.909 1.00 95.25 70 ALA A C 1
ATOM 604 O O . ALA A 1 70 ? 16.859 -11.916 -23.938 1.00 95.25 70 ALA A O 1
ATOM 605 N N . ILE A 1 71 ? 18.261 -12.960 -25.353 1.00 96.44 71 ILE A N 1
ATOM 606 C CA . ILE A 1 71 ? 18.136 -14.296 -24.750 1.00 96.44 71 ILE A CA 1
ATOM 607 C C . ILE A 1 71 ? 19.354 -14.734 -23.931 1.00 96.44 71 ILE A C 1
ATOM 609 O O . ILE A 1 71 ? 19.325 -15.843 -23.404 1.00 96.44 71 ILE A O 1
ATOM 613 N N . GLU A 1 72 ? 20.406 -13.914 -23.805 1.00 95.56 72 GLU A N 1
ATOM 614 C CA . GLU A 1 72 ? 21.677 -14.317 -23.170 1.00 95.56 72 GLU A CA 1
ATOM 615 C C . GLU A 1 72 ? 21.469 -14.922 -21.766 1.00 95.56 72 GLU A C 1
ATOM 617 O O . GLU A 1 72 ? 22.116 -15.906 -21.402 1.00 95.56 72 GLU A O 1
ATOM 622 N N . TYR A 1 73 ? 20.520 -14.368 -21.004 1.00 91.00 73 TYR A N 1
ATOM 623 C CA . TYR A 1 73 ? 20.190 -14.788 -19.636 1.00 91.00 73 TYR A CA 1
ATOM 624 C C . TYR A 1 73 ? 18.824 -15.475 -19.511 1.00 91.00 73 TYR A C 1
ATOM 626 O O . TYR A 1 73 ? 18.357 -15.715 -18.397 1.00 91.00 73 TYR A O 1
ATOM 634 N N . GLU A 1 74 ? 18.154 -15.767 -20.625 1.00 92.00 74 GLU A N 1
ATOM 635 C CA . GLU A 1 74 ? 16.835 -16.394 -20.596 1.00 92.00 74 GLU A CA 1
ATOM 636 C C . GLU A 1 74 ? 16.978 -17.920 -20.523 1.00 92.00 74 GLU A C 1
ATOM 638 O O . GLU A 1 74 ? 17.548 -18.571 -21.397 1.00 92.00 74 GLU A O 1
ATOM 643 N N . GLU A 1 75 ? 16.441 -18.516 -19.458 1.00 88.00 75 GLU A N 1
ATOM 644 C CA . GLU A 1 75 ? 16.583 -19.955 -19.197 1.00 88.00 75 GLU A CA 1
ATOM 645 C C . GLU A 1 75 ? 15.590 -20.815 -19.993 1.00 88.00 75 GLU A C 1
ATOM 647 O O . GLU A 1 75 ? 15.800 -22.016 -20.165 1.00 88.00 75 GLU A O 1
ATOM 652 N N . ASN A 1 76 ? 14.484 -20.223 -20.459 1.00 91.25 76 ASN A N 1
ATOM 653 C CA . ASN A 1 76 ? 13.367 -20.957 -21.049 1.00 91.25 76 ASN A CA 1
ATOM 654 C C . ASN A 1 76 ? 12.957 -20.357 -22.394 1.00 91.25 76 ASN A C 1
ATOM 656 O O . ASN A 1 76 ? 12.355 -19.284 -22.451 1.00 91.25 76 ASN A O 1
ATOM 660 N N . LEU A 1 77 ? 13.220 -21.101 -23.471 1.00 95.00 77 LEU A N 1
ATOM 661 C CA . LEU A 1 77 ? 12.852 -20.721 -24.832 1.00 95.00 77 LEU A CA 1
ATOM 662 C C . LEU A 1 77 ? 11.808 -21.674 -25.421 1.00 95.00 77 LEU A C 1
ATOM 664 O O . LEU A 1 77 ? 11.862 -22.892 -25.233 1.00 95.00 77 LEU A O 1
ATOM 668 N N . GLY A 1 78 ? 10.848 -21.104 -26.141 1.00 94.06 78 GLY A N 1
ATOM 669 C CA . GLY A 1 78 ? 9.860 -21.818 -26.932 1.00 94.06 78 GLY A CA 1
ATOM 670 C C . GLY A 1 78 ? 10.454 -22.378 -28.231 1.00 94.06 78 GLY A C 1
ATOM 671 O O . GLY A 1 78 ? 11.551 -21.992 -28.648 1.00 94.06 78 GLY A O 1
ATOM 672 N N . PRO A 1 79 ? 9.741 -23.299 -28.903 1.00 94.25 79 PRO A N 1
ATOM 673 C CA . PRO A 1 79 ? 10.237 -23.980 -30.098 1.00 94.25 79 PRO A CA 1
ATOM 674 C C . PRO A 1 79 ? 10.492 -23.048 -31.292 1.00 94.25 79 PRO A C 1
ATOM 676 O O . PRO A 1 79 ? 11.220 -23.443 -32.201 1.00 94.25 79 PRO A O 1
ATOM 679 N N . ASN A 1 80 ? 9.929 -21.834 -31.301 1.00 94.69 80 ASN A N 1
ATOM 680 C CA . ASN A 1 80 ? 10.151 -20.839 -32.352 1.00 94.69 80 ASN A CA 1
ATOM 681 C C . ASN A 1 80 ? 10.992 -19.646 -31.862 1.00 94.69 80 ASN A C 1
ATOM 683 O O . ASN A 1 80 ? 11.047 -18.615 -32.532 1.00 94.69 80 ASN A O 1
ATOM 687 N N . GLY A 1 81 ? 11.658 -19.777 -30.710 1.00 94.69 81 GLY A N 1
ATOM 688 C CA . GLY A 1 81 ? 12.479 -18.720 -30.124 1.00 94.69 81 GLY A CA 1
ATOM 689 C C . GLY A 1 81 ? 11.711 -17.737 -29.237 1.00 94.69 81 GLY A C 1
ATOM 690 O O . GLY A 1 81 ? 12.207 -16.650 -28.947 1.00 94.69 81 GLY A O 1
ATOM 691 N N . GLU A 1 82 ? 10.505 -18.091 -28.798 1.00 97.12 82 GLU A N 1
ATOM 692 C CA . GLU A 1 82 ? 9.768 -17.314 -27.806 1.00 97.12 82 GLU A CA 1
ATOM 693 C C . GLU A 1 82 ? 10.495 -17.319 -26.456 1.00 97.12 82 GLU A C 1
ATOM 695 O O . GLU A 1 82 ? 10.972 -18.358 -26.014 1.00 97.12 82 GLU A O 1
ATOM 700 N N . ILE A 1 83 ? 10.531 -16.189 -25.758 1.00 96.06 83 ILE A N 1
ATOM 701 C CA . ILE A 1 83 ? 10.977 -16.140 -24.365 1.00 96.06 83 ILE A CA 1
ATOM 702 C C . ILE A 1 83 ? 9.799 -16.562 -23.487 1.00 96.06 83 ILE A C 1
ATOM 704 O O . ILE A 1 83 ? 8.745 -15.914 -23.484 1.00 96.06 83 ILE A O 1
ATOM 708 N N . MET A 1 84 ? 9.972 -17.652 -22.743 1.00 94.44 84 MET A N 1
ATOM 709 C CA . MET A 1 84 ? 8.939 -18.238 -21.893 1.00 94.44 84 MET A CA 1
ATOM 710 C C . MET A 1 84 ? 9.122 -17.801 -20.441 1.00 94.44 84 MET A C 1
ATOM 712 O O . MET A 1 84 ? 10.238 -17.680 -19.947 1.00 94.44 84 MET A O 1
ATOM 716 N N . SER A 1 85 ? 8.020 -17.611 -19.718 1.00 90.56 85 SER A N 1
ATOM 717 C CA . SER A 1 85 ? 8.066 -17.302 -18.290 1.00 90.56 85 SER A CA 1
ATOM 718 C C . SER A 1 85 ? 7.045 -18.102 -17.497 1.00 90.56 85 SER A C 1
ATOM 720 O O . SER A 1 85 ? 5.932 -18.354 -17.951 1.00 90.56 85 SER A O 1
ATOM 722 N N . THR A 1 86 ? 7.420 -18.476 -16.278 1.00 89.06 86 THR A N 1
ATOM 723 C CA . THR A 1 86 ? 6.507 -18.966 -15.235 1.00 89.06 86 THR A CA 1
ATOM 724 C C . THR A 1 86 ? 6.226 -17.899 -14.176 1.00 89.06 86 THR A C 1
ATOM 726 O O . THR A 1 86 ? 5.503 -18.162 -13.212 1.00 89.06 86 THR A O 1
ATOM 729 N N . TYR A 1 87 ? 6.818 -16.709 -14.326 1.00 86.12 87 TYR A N 1
ATOM 730 C CA . TYR A 1 87 ? 6.675 -15.600 -13.396 1.00 86.12 87 TYR A CA 1
ATOM 731 C C . TYR A 1 87 ? 5.313 -14.939 -13.579 1.00 86.12 87 TYR A C 1
ATOM 733 O O . TYR A 1 87 ? 4.916 -14.646 -14.704 1.00 86.12 87 TYR A O 1
ATOM 741 N N . ASN A 1 88 ? 4.591 -14.700 -12.484 1.00 84.69 88 ASN A N 1
ATOM 742 C CA . ASN A 1 88 ? 3.258 -14.109 -12.547 1.00 84.69 88 ASN A CA 1
ATOM 743 C C . ASN A 1 88 ? 3.332 -12.703 -13.175 1.00 84.69 88 ASN A C 1
ATOM 745 O O . ASN A 1 88 ? 3.871 -11.808 -12.529 1.00 84.69 88 ASN A O 1
ATOM 749 N N . PRO A 1 89 ? 2.759 -12.466 -14.372 1.00 83.38 89 PRO A N 1
ATOM 750 C CA . PRO A 1 89 ? 2.805 -11.147 -15.007 1.00 83.38 89 PRO A CA 1
ATOM 751 C C . PRO A 1 89 ? 2.014 -10.089 -14.223 1.00 83.38 89 PRO A C 1
ATOM 753 O O . PRO A 1 89 ? 2.173 -8.898 -14.461 1.00 83.38 89 PRO A O 1
ATOM 756 N N . ASN A 1 90 ? 1.168 -10.526 -13.285 1.00 81.50 90 ASN A N 1
ATOM 757 C CA . ASN A 1 90 ? 0.388 -9.669 -12.402 1.00 81.50 90 ASN A CA 1
ATOM 758 C C . ASN A 1 90 ? 1.019 -9.520 -11.006 1.00 81.50 90 ASN A C 1
ATOM 760 O O . ASN A 1 90 ? 0.336 -9.054 -10.092 1.00 81.50 90 ASN A O 1
ATOM 764 N N . SER A 1 91 ? 2.259 -9.975 -10.779 1.00 82.75 91 SER A N 1
ATOM 765 C CA . SER A 1 91 ? 2.915 -9.750 -9.488 1.00 82.75 91 SER A CA 1
ATOM 766 C C . SER A 1 91 ? 3.121 -8.250 -9.251 1.00 82.75 91 SER A C 1
ATOM 768 O O . SER A 1 91 ? 3.386 -7.472 -10.168 1.00 82.75 91 SER A O 1
ATOM 770 N N . LYS A 1 92 ? 2.946 -7.840 -7.994 1.00 81.56 92 LYS A N 1
ATOM 771 C CA . LYS A 1 92 ? 3.085 -6.447 -7.544 1.00 81.56 92 LYS A CA 1
ATOM 772 C C . LYS A 1 92 ? 4.180 -6.270 -6.488 1.00 81.56 92 LYS A C 1
ATOM 774 O O . LYS A 1 92 ? 4.609 -5.148 -6.258 1.00 81.56 92 LYS A O 1
ATOM 779 N N . TRP A 1 93 ? 4.604 -7.364 -5.852 1.00 84.50 93 TRP A N 1
ATOM 780 C CA . TRP A 1 93 ? 5.479 -7.389 -4.679 1.00 84.50 93 TRP A CA 1
ATOM 781 C C . TRP A 1 93 ? 6.430 -8.582 -4.756 1.00 84.50 93 TRP A C 1
ATOM 783 O O . TRP A 1 93 ? 6.068 -9.608 -5.342 1.00 84.50 93 TRP A O 1
ATOM 793 N N . ASP A 1 94 ? 7.600 -8.454 -4.131 1.00 83.94 94 ASP A N 1
ATOM 794 C CA . ASP A 1 94 ? 8.646 -9.482 -4.146 1.00 83.94 94 ASP A CA 1
ATOM 795 C C . ASP A 1 94 ? 8.337 -10.614 -3.164 1.00 83.94 94 ASP A C 1
ATOM 797 O O . ASP A 1 94 ? 8.561 -11.790 -3.463 1.00 83.94 94 ASP A O 1
ATOM 801 N N . TRP A 1 95 ? 7.763 -10.278 -2.004 1.00 88.06 95 TRP A N 1
ATOM 802 C CA . TRP A 1 95 ? 7.321 -11.258 -1.015 1.00 88.06 95 TRP A CA 1
ATOM 803 C C . TRP A 1 95 ? 6.201 -10.724 -0.112 1.00 88.06 95 TRP A C 1
ATOM 805 O O . TRP A 1 95 ? 5.865 -9.537 -0.113 1.00 88.06 95 TRP A O 1
ATOM 815 N N . TYR A 1 96 ? 5.591 -11.627 0.657 1.00 92.44 96 TYR A N 1
ATOM 816 C CA . TYR A 1 96 ? 4.545 -11.299 1.619 1.00 92.44 96 TYR A CA 1
ATOM 817 C C . TYR A 1 96 ? 4.581 -12.227 2.838 1.00 92.44 96 TYR A C 1
ATOM 819 O O . TYR A 1 96 ? 5.133 -13.326 2.776 1.00 92.44 96 TYR A O 1
ATOM 827 N N . GLN A 1 97 ? 3.943 -11.799 3.925 1.00 94.81 97 GLN A N 1
ATOM 828 C CA . GLN A 1 97 ? 3.639 -12.623 5.100 1.00 94.81 97 GLN A CA 1
ATOM 829 C C . GLN A 1 97 ? 2.210 -12.354 5.581 1.00 94.81 97 GLN A C 1
ATOM 831 O O . GLN A 1 97 ? 1.662 -11.276 5.346 1.00 94.81 97 GLN A O 1
ATOM 836 N N . THR A 1 98 ? 1.589 -13.321 6.249 1.00 97.00 98 THR A N 1
ATOM 837 C CA . THR A 1 98 ? 0.274 -13.119 6.872 1.00 97.00 98 THR A CA 1
ATOM 838 C C . THR A 1 98 ? 0.443 -12.246 8.121 1.00 97.00 98 THR A C 1
ATOM 840 O O . THR A 1 98 ? 1.432 -12.374 8.832 1.00 97.00 98 THR A O 1
ATOM 843 N N . GLY A 1 99 ? -0.471 -11.301 8.360 1.00 96.19 99 GLY A N 1
ATOM 844 C CA . GLY A 1 99 ? -0.384 -10.373 9.494 1.00 96.19 99 GLY A CA 1
ATOM 845 C C . GLY A 1 99 ? 0.739 -9.338 9.357 1.00 96.19 99 GLY A C 1
ATOM 846 O O . GLY A 1 99 ? 0.517 -8.230 8.862 1.00 96.19 99 GLY A O 1
ATOM 847 N N . GLY A 1 100 ? 1.936 -9.669 9.843 1.00 96.19 100 GLY A N 1
ATOM 848 C CA . GLY A 1 100 ? 3.150 -8.856 9.777 1.00 96.19 100 GLY A CA 1
ATOM 849 C C . GLY A 1 100 ? 3.048 -7.548 10.567 1.00 96.19 100 GLY A C 1
ATOM 850 O O . GLY A 1 100 ? 2.838 -7.525 11.783 1.00 96.19 100 GLY A O 1
ATOM 851 N N . ARG A 1 101 ? 3.226 -6.408 9.890 1.00 94.75 101 ARG A N 1
ATOM 852 C CA . ARG A 1 101 ? 2.964 -5.063 10.445 1.00 94.75 101 ARG A CA 1
ATOM 853 C C . ARG A 1 101 ? 1.503 -4.870 10.851 1.00 94.75 101 ARG A C 1
ATOM 855 O O . ARG A 1 101 ? 1.222 -4.028 11.698 1.00 94.75 101 ARG A O 1
ATOM 862 N N . TYR A 1 102 ? 0.595 -5.651 10.275 1.00 96.19 102 TYR A N 1
ATOM 863 C CA . TYR A 1 102 ? -0.843 -5.579 10.509 1.00 96.19 102 TYR A CA 1
ATOM 864 C C . TYR A 1 102 ? -1.365 -6.770 11.325 1.00 96.19 102 TYR A C 1
ATOM 866 O O . TYR A 1 102 ? -2.556 -7.061 11.269 1.00 96.19 102 TYR A O 1
ATOM 874 N N . ALA A 1 103 ? -0.501 -7.442 12.089 1.00 97.44 103 ALA A N 1
ATOM 875 C CA . ALA A 1 103 ? -0.876 -8.574 12.930 1.00 97.44 103 ALA A CA 1
ATOM 876 C C . ALA A 1 103 ? -2.084 -8.269 13.841 1.00 97.44 103 ALA A C 1
ATOM 878 O O . ALA A 1 103 ? -2.141 -7.237 14.518 1.00 97.44 103 ALA A O 1
ATOM 879 N N . GLY A 1 104 ? -3.062 -9.173 13.862 1.00 97.06 104 GLY A N 1
ATOM 880 C CA . GLY A 1 104 ? -4.240 -9.109 14.725 1.00 97.06 104 GLY A CA 1
ATOM 881 C C . GLY A 1 104 ? -5.240 -8.028 14.314 1.00 97.06 104 GLY A C 1
ATOM 882 O O . GLY A 1 104 ? -5.970 -7.477 15.153 1.00 97.06 104 GLY A O 1
ATOM 883 N N . ARG A 1 105 ? -5.257 -7.662 13.027 1.00 97.00 105 ARG A N 1
ATOM 884 C CA . ARG A 1 105 ? -6.169 -6.636 12.502 1.00 97.00 105 ARG A CA 1
ATOM 885 C C . ARG A 1 105 ? -7.625 -7.096 12.504 1.00 97.00 105 ARG A C 1
ATOM 887 O O . ARG A 1 105 ? -8.495 -6.228 12.620 1.00 97.00 105 ARG A O 1
ATOM 894 N N . ILE A 1 106 ? -7.880 -8.401 12.377 1.00 98.25 106 ILE A N 1
ATOM 895 C CA . ILE A 1 106 ? -9.219 -8.994 12.433 1.00 98.25 106 ILE A CA 1
ATOM 896 C C . ILE A 1 106 ? -9.571 -9.313 13.885 1.00 98.25 106 ILE A C 1
ATOM 898 O O . ILE A 1 106 ? -8.761 -9.868 14.619 1.00 98.25 106 ILE A O 1
ATOM 902 N N . ILE A 1 107 ? -10.787 -8.955 14.293 1.00 97.94 107 ILE A N 1
ATOM 903 C CA . ILE A 1 107 ? -11.345 -9.226 15.618 1.00 97.94 107 ILE A CA 1
ATOM 904 C C . ILE A 1 107 ? -12.492 -10.219 15.445 1.00 97.94 107 ILE A C 1
ATOM 906 O O . ILE A 1 107 ? -13.406 -9.968 14.659 1.00 97.94 107 ILE A O 1
ATOM 910 N N . LEU A 1 108 ? -12.455 -11.325 16.182 1.00 98.50 108 LEU A N 1
ATOM 911 C CA . LEU A 1 108 ? -13.522 -12.321 16.173 1.00 98.50 108 LEU A CA 1
ATOM 912 C C . LEU A 1 108 ? -14.687 -11.911 17.083 1.00 98.50 108 LEU A C 1
ATOM 914 O O . LEU A 1 108 ? -14.501 -11.231 18.099 1.00 98.50 108 LEU A O 1
ATOM 918 N N . LYS A 1 109 ? -15.890 -12.369 16.729 1.00 98.12 109 LYS A N 1
ATOM 919 C CA . LYS A 1 109 ? -17.085 -12.284 17.578 1.00 98.12 109 LYS A CA 1
ATOM 920 C C . LYS A 1 109 ? -16.890 -13.060 18.879 1.00 98.12 109 LYS A C 1
ATOM 922 O O . LYS A 1 109 ? -16.143 -14.036 18.948 1.00 98.12 109 LYS A O 1
ATOM 927 N N . GLU A 1 110 ? -17.614 -12.646 19.915 1.00 95.88 110 GLU A N 1
ATOM 928 C CA . GLU A 1 110 ? -17.612 -13.340 21.201 1.00 95.88 110 GLU A CA 1
ATOM 929 C C . GLU A 1 110 ? -18.010 -14.820 21.042 1.00 95.88 110 GLU A C 1
ATOM 931 O O . GLU A 1 110 ? -18.958 -15.157 20.334 1.00 95.88 110 GLU A O 1
ATOM 936 N N . GLY A 1 111 ? -17.261 -15.711 21.696 1.00 93.88 111 GLY A N 1
ATOM 937 C CA . GLY A 1 111 ? -17.484 -17.159 21.663 1.00 93.88 111 GLY A CA 1
ATOM 938 C C . GLY A 1 111 ? -16.815 -17.899 20.499 1.00 93.88 111 GLY A C 1
ATOM 939 O O . GLY A 1 111 ? -16.632 -19.114 20.600 1.00 93.88 111 GLY A O 1
ATOM 940 N N . VAL A 1 112 ? -16.381 -17.201 19.444 1.00 96.88 112 VAL A N 1
ATOM 941 C CA . VAL A 1 112 ? -15.594 -17.812 18.363 1.00 96.88 112 VAL A CA 1
ATOM 942 C C . VAL A 1 112 ? -14.180 -18.106 18.866 1.00 96.88 112 VAL A C 1
ATOM 944 O O . VAL A 1 112 ? -13.521 -17.250 19.457 1.00 96.88 112 VAL A O 1
ATOM 947 N N . GLN A 1 113 ? -13.712 -19.334 18.647 1.00 93.19 113 GLN A N 1
ATOM 948 C CA . GLN A 1 113 ? -12.357 -19.737 19.015 1.00 93.19 113 GLN A CA 1
ATOM 949 C C . GLN A 1 113 ? -11.364 -19.309 17.936 1.00 93.19 113 GLN A C 1
ATOM 951 O O . GLN A 1 113 ? -11.617 -19.501 16.748 1.00 93.19 113 GLN A O 1
ATOM 956 N N . LYS A 1 114 ? -10.219 -18.765 18.356 1.00 91.81 114 LYS A N 1
ATOM 957 C CA . LYS A 1 114 ? -9.104 -18.493 17.445 1.00 91.81 114 LYS A CA 1
ATOM 958 C C . LYS A 1 114 ? -8.498 -19.811 16.952 1.00 91.81 114 LYS A C 1
ATOM 960 O O . LYS A 1 114 ? -8.228 -20.698 17.761 1.00 91.81 114 LYS A O 1
ATOM 965 N N . GLU A 1 115 ? -8.301 -19.929 15.639 1.00 89.38 115 GLU A N 1
ATOM 966 C CA . GLU A 1 115 ? -7.585 -21.059 15.028 1.00 89.38 115 GLU A CA 1
ATOM 967 C C . GLU A 1 115 ? -6.077 -20.930 15.294 1.00 89.38 115 GLU A C 1
ATOM 969 O O . GLU A 1 115 ? -5.434 -21.883 15.728 1.00 89.38 115 GLU A O 1
ATOM 974 N N . GLU A 1 116 ? -5.538 -19.725 15.094 1.00 93.25 116 GLU A N 1
ATOM 975 C CA . GLU A 1 116 ? -4.115 -19.403 15.201 1.00 93.25 116 GLU A CA 1
ATOM 976 C C . GLU A 1 116 ? -3.923 -18.021 15.843 1.00 93.25 116 GLU A C 1
ATOM 978 O O . GLU A 1 116 ? -4.823 -17.175 15.818 1.00 93.25 116 GLU A O 1
ATOM 983 N N . ASP A 1 117 ? -2.750 -17.806 16.441 1.00 95.75 117 ASP A N 1
ATOM 984 C CA . ASP A 1 117 ? -2.337 -16.491 16.931 1.00 95.75 117 ASP A CA 1
ATOM 985 C C . ASP A 1 117 ? -1.810 -15.616 15.786 1.00 95.75 117 ASP A C 1
ATOM 987 O O . ASP A 1 117 ? -1.260 -16.152 14.824 1.00 95.75 117 ASP A O 1
ATOM 991 N N . PRO A 1 118 ? -1.927 -14.278 15.885 1.00 97.31 118 PRO A N 1
ATOM 992 C CA . PRO A 1 118 ? -1.376 -13.385 14.880 1.00 97.31 118 PRO A CA 1
ATOM 993 C C . PRO A 1 118 ? 0.134 -13.535 14.677 1.00 97.31 118 PRO A C 1
ATOM 995 O O . PRO A 1 118 ? 0.901 -13.666 15.637 1.00 97.31 118 PRO A O 1
ATOM 998 N N . GLU A 1 119 ? 0.569 -13.428 13.427 1.00 97.25 119 GLU A N 1
ATOM 999 C CA . GLU A 1 119 ? 1.971 -13.476 13.035 1.00 97.25 119 GLU A CA 1
ATOM 1000 C C . GLU A 1 119 ? 2.550 -12.057 12.971 1.00 97.25 119 GLU A C 1
ATOM 1002 O O . GLU A 1 119 ? 2.208 -11.244 12.115 1.00 97.25 119 GLU A O 1
ATOM 1007 N N . PHE A 1 120 ? 3.433 -11.731 13.917 1.00 97.19 120 PHE A N 1
ATOM 1008 C CA . PHE A 1 120 ? 3.992 -10.387 14.071 1.00 97.19 120 PHE A CA 1
ATOM 1009 C C . PHE A 1 120 ? 5.294 -10.200 13.294 1.00 97.19 120 PHE A C 1
ATOM 1011 O O . PHE A 1 120 ? 6.223 -10.999 13.421 1.00 97.19 120 PHE A O 1
ATOM 1018 N N . SER A 1 121 ? 5.435 -9.057 12.621 1.00 94.31 121 SER A N 1
ATOM 1019 C CA . SER A 1 121 ? 6.719 -8.660 12.036 1.00 94.31 121 SER A CA 1
ATOM 1020 C C . SER A 1 121 ? 7.760 -8.277 13.103 1.00 94.31 121 SER A C 1
ATOM 1022 O O . SER A 1 121 ? 7.449 -8.009 14.270 1.00 94.31 121 SER A O 1
ATOM 1024 N N . TRP A 1 122 ? 9.034 -8.232 12.697 1.00 88.50 122 TRP A N 1
ATOM 1025 C CA . TRP A 1 122 ? 10.173 -7.981 13.592 1.00 88.50 122 TRP A CA 1
ATOM 1026 C C . TRP A 1 122 ? 10.099 -6.642 14.349 1.00 88.50 122 TRP A C 1
ATOM 1028 O O . TRP A 1 122 ? 10.577 -6.558 15.476 1.00 88.50 122 TRP A O 1
ATOM 1038 N N . GLY A 1 123 ? 9.469 -5.615 13.769 1.00 89.44 123 GLY A N 1
ATOM 1039 C CA . GLY A 1 123 ? 9.413 -4.263 14.343 1.00 89.44 123 GLY A CA 1
ATOM 1040 C C . GLY A 1 123 ? 8.503 -4.094 15.566 1.00 89.44 123 GLY A C 1
ATOM 1041 O O . GLY A 1 123 ? 8.495 -3.023 16.166 1.00 89.44 123 GLY A O 1
ATOM 1042 N N . TRP A 1 124 ? 7.733 -5.116 15.940 1.00 95.12 124 TRP A N 1
ATOM 1043 C CA . TRP A 1 124 ? 6.829 -5.060 17.089 1.00 95.12 124 TRP A CA 1
ATOM 1044 C C . TRP A 1 124 ? 7.562 -5.262 18.418 1.00 95.12 124 TRP A C 1
ATOM 1046 O O . TRP A 1 124 ? 8.260 -6.264 18.607 1.00 95.12 124 TRP A O 1
ATOM 1056 N N . ASP A 1 125 ? 7.313 -4.379 19.385 1.00 96.06 125 ASP A N 1
ATOM 1057 C CA . ASP A 1 125 ? 7.770 -4.569 20.759 1.00 96.06 125 ASP A CA 1
ATOM 1058 C C . ASP A 1 125 ? 6.906 -5.589 21.527 1.00 96.06 125 ASP A C 1
ATOM 1060 O O . ASP A 1 125 ? 5.756 -5.868 21.182 1.00 96.06 125 ASP A O 1
ATOM 1064 N N . ALA A 1 126 ? 7.472 -6.164 22.592 1.00 96.00 126 ALA A N 1
ATOM 1065 C CA . ALA A 1 126 ? 6.833 -7.243 23.345 1.00 96.00 126 ALA A CA 1
ATOM 1066 C C . ALA A 1 126 ? 5.507 -6.829 24.004 1.00 96.00 126 ALA A C 1
ATOM 1068 O O . ALA A 1 126 ? 4.584 -7.639 24.063 1.00 96.00 126 ALA A O 1
ATOM 1069 N N . LYS A 1 127 ? 5.393 -5.577 24.467 1.00 95.75 127 LYS A N 1
ATOM 1070 C CA . LYS A 1 127 ? 4.182 -5.089 25.131 1.00 95.75 127 LYS A CA 1
ATOM 1071 C C . LYS A 1 127 ? 3.051 -4.933 24.118 1.00 95.75 127 LYS A C 1
ATOM 1073 O O . LYS A 1 127 ? 1.938 -5.368 24.390 1.00 95.75 127 LYS A O 1
ATOM 1078 N N . ALA A 1 128 ? 3.335 -4.372 22.942 1.00 94.12 128 ALA A N 1
ATOM 1079 C CA . ALA A 1 128 ? 2.349 -4.261 21.869 1.00 94.12 128 ALA A CA 1
ATOM 1080 C C . ALA A 1 128 ? 1.816 -5.637 21.428 1.00 94.12 128 ALA A C 1
ATOM 1082 O O . ALA A 1 128 ? 0.607 -5.798 21.257 1.00 94.12 128 ALA A O 1
ATOM 1083 N N . LYS A 1 129 ? 2.695 -6.645 21.313 1.00 96.88 129 LYS A N 1
ATOM 1084 C CA . LYS A 1 129 ? 2.285 -8.031 21.016 1.00 96.88 129 LYS A CA 1
ATOM 1085 C C . LYS A 1 129 ? 1.354 -8.585 22.092 1.00 96.88 129 LYS A C 1
ATOM 1087 O O . LYS A 1 129 ? 0.314 -9.151 21.771 1.00 96.88 129 LYS A O 1
ATOM 1092 N N . GLU A 1 130 ? 1.706 -8.399 23.363 1.00 96.69 130 GLU A N 1
ATOM 1093 C CA . GLU A 1 130 ? 0.904 -8.879 24.491 1.00 96.69 130 GLU A CA 1
ATOM 1094 C C . GLU A 1 130 ? -0.506 -8.268 24.502 1.00 96.69 130 GLU A C 1
ATOM 1096 O O . GLU A 1 130 ? -1.479 -8.984 24.721 1.00 96.69 130 GLU A O 1
ATOM 1101 N N . GLU A 1 131 ? -0.639 -6.969 24.217 1.00 95.88 131 GLU A N 1
ATOM 1102 C CA . GLU A 1 131 ? -1.948 -6.303 24.145 1.00 95.88 131 GLU A CA 1
ATOM 1103 C C . GLU A 1 131 ? -2.825 -6.847 23.010 1.00 95.88 131 GLU A C 1
ATOM 1105 O O . GLU A 1 131 ? -4.022 -7.053 23.206 1.00 95.88 131 GLU A O 1
ATOM 1110 N N . VAL A 1 132 ? -2.243 -7.149 21.845 1.00 95.75 132 VAL A N 1
ATOM 1111 C CA . VAL A 1 132 ? -2.982 -7.792 20.745 1.00 95.75 132 VAL A CA 1
ATOM 1112 C C . VAL A 1 132 ? -3.454 -9.192 21.142 1.00 95.75 132 VAL A C 1
ATOM 1114 O O . VAL A 1 132 ? -4.610 -9.533 20.896 1.00 95.75 132 VAL A O 1
ATOM 1117 N N . LEU A 1 133 ? -2.595 -9.977 21.799 1.00 95.56 133 LEU A N 1
ATOM 1118 C CA . LEU A 1 133 ? -2.880 -11.364 22.192 1.00 95.56 133 LEU A CA 1
ATOM 1119 C C . LEU A 1 133 ? -3.909 -11.498 23.330 1.00 95.56 133 LEU A C 1
ATOM 1121 O O . LEU A 1 133 ? -4.438 -12.589 23.546 1.00 95.56 133 LEU A O 1
ATOM 1125 N N . LYS A 1 134 ? -4.212 -10.412 24.057 1.00 95.38 134 LYS A N 1
ATOM 1126 C CA . LYS A 1 134 ? -5.276 -10.371 25.082 1.00 95.38 134 LYS A CA 1
ATOM 1127 C C . LYS A 1 134 ? -6.682 -10.354 24.490 1.00 95.38 134 LYS A C 1
ATOM 1129 O O . LYS A 1 134 ? -7.647 -10.647 25.195 1.00 95.38 134 LYS A O 1
ATOM 1134 N N . GLU A 1 135 ? -6.811 -9.999 23.219 1.00 95.06 135 GLU A N 1
ATOM 1135 C CA . GLU A 1 135 ? -8.078 -9.969 22.502 1.00 95.06 135 GLU A CA 1
ATOM 1136 C C . GLU A 1 135 ? -8.198 -11.164 21.540 1.00 95.06 135 GLU A C 1
ATOM 1138 O O . GLU A 1 135 ? -7.185 -11.747 21.151 1.00 95.06 135 GLU A O 1
ATOM 1143 N N . PRO A 1 136 ? -9.419 -11.540 21.108 1.00 96.44 136 PRO A N 1
ATOM 1144 C CA . PRO A 1 136 ? -9.621 -12.602 20.123 1.00 96.44 136 PRO A CA 1
ATOM 1145 C C . PRO A 1 136 ? -9.290 -12.091 18.711 1.00 96.44 136 PRO A C 1
ATOM 1147 O O . PRO A 1 136 ? -10.159 -11.958 17.847 1.00 96.44 136 PRO A O 1
ATOM 1150 N N . ARG A 1 137 ? -8.027 -11.717 18.511 1.00 97.25 137 ARG A N 1
ATOM 1151 C CA . ARG A 1 137 ? -7.498 -11.141 17.279 1.00 97.25 137 ARG A CA 1
ATOM 1152 C C . ARG A 1 137 ? -6.774 -12.191 16.462 1.00 97.25 137 ARG A C 1
ATOM 1154 O O . ARG A 1 137 ? -6.040 -13.000 17.015 1.00 97.25 137 ARG A O 1
ATOM 1161 N N . VAL A 1 138 ? -6.974 -12.139 15.152 1.00 98.19 138 VAL A N 1
ATOM 1162 C CA . VAL A 1 138 ? -6.405 -13.075 14.176 1.00 98.19 138 VAL A CA 1
ATOM 1163 C C . VAL A 1 138 ? -6.007 -12.333 12.900 1.00 98.19 138 VAL A C 1
ATOM 1165 O O . VAL A 1 138 ? -6.373 -11.169 12.704 1.00 98.19 138 VAL A O 1
ATOM 1168 N N . ASP A 1 139 ? -5.281 -13.018 12.020 1.00 98.38 139 ASP A N 1
ATOM 1169 C CA . ASP A 1 139 ? -4.925 -12.504 10.690 1.00 98.38 139 ASP A CA 1
ATOM 1170 C C . ASP A 1 139 ? -5.796 -13.073 9.571 1.00 98.38 139 ASP A C 1
ATOM 1172 O O . ASP A 1 139 ? -5.832 -12.521 8.472 1.00 98.38 139 ASP A O 1
ATOM 1176 N N . SER A 1 140 ? -6.537 -14.147 9.848 1.00 98.19 140 SER A N 1
ATOM 1177 C CA . SER A 1 140 ? -7.476 -14.754 8.913 1.00 98.19 140 SER A CA 1
ATOM 1178 C C . SER A 1 140 ? -8.726 -15.249 9.632 1.00 98.19 140 SER A C 1
ATOM 1180 O O . SER A 1 140 ? -8.627 -15.863 10.691 1.00 98.19 140 SER A O 1
ATOM 1182 N N . ALA A 1 141 ? -9.902 -14.992 9.060 1.00 98.00 141 ALA A N 1
ATOM 1183 C CA . ALA A 1 141 ? -11.178 -15.484 9.577 1.00 98.00 141 ALA A CA 1
ATOM 1184 C C . ALA A 1 141 ? -12.229 -15.593 8.467 1.00 98.00 141 ALA A C 1
ATOM 1186 O O . ALA A 1 141 ? -12.113 -14.954 7.418 1.00 98.00 141 ALA A O 1
ATOM 1187 N N . LEU A 1 142 ? -13.284 -16.372 8.708 1.00 98.12 142 LEU A N 1
ATOM 1188 C CA . LEU A 1 142 ? -14.473 -16.361 7.858 1.00 98.12 142 LEU A CA 1
ATOM 1189 C C . LEU A 1 142 ? -15.288 -15.092 8.110 1.00 98.12 142 LEU A C 1
ATOM 1191 O O . LEU A 1 142 ? -15.412 -14.647 9.250 1.00 98.12 142 LEU A O 1
ATOM 1195 N N . MET A 1 143 ? -15.898 -14.538 7.063 1.00 98.06 143 MET A N 1
ATOM 1196 C CA . MET A 1 143 ? -16.723 -13.326 7.134 1.00 98.06 143 MET A CA 1
ATOM 1197 C C . MET A 1 143 ? -17.778 -13.383 8.248 1.00 98.06 143 MET A C 1
ATOM 1199 O O . MET A 1 143 ? -17.988 -12.390 8.948 1.00 98.06 143 MET A O 1
ATOM 1203 N N . LYS A 1 144 ? -18.413 -14.546 8.450 1.00 97.81 144 LYS A N 1
ATOM 1204 C CA . LYS A 1 144 ? -19.421 -14.761 9.504 1.00 97.81 144 LYS A CA 1
ATOM 1205 C C . LYS A 1 144 ? -18.885 -14.646 10.931 1.00 97.81 144 LYS A C 1
ATOM 1207 O O . LYS A 1 144 ? -19.663 -14.339 11.833 1.00 97.81 144 LYS A O 1
ATOM 1212 N N . ASP A 1 145 ? -17.588 -14.846 11.133 1.00 98.31 145 ASP A N 1
ATOM 1213 C CA . ASP A 1 145 ? -16.951 -14.889 12.451 1.00 98.31 145 ASP A CA 1
ATOM 1214 C C . ASP A 1 145 ? -16.352 -13.535 12.866 1.00 98.31 145 ASP A C 1
ATOM 1216 O O . ASP A 1 145 ? -16.019 -13.336 14.035 1.00 98.31 145 ASP A O 1
ATOM 1220 N N . ILE A 1 146 ? -16.253 -12.580 11.935 1.00 98.31 146 ILE A N 1
ATOM 1221 C CA . ILE A 1 146 ? -15.643 -11.262 12.158 1.00 98.31 146 ILE A CA 1
ATOM 1222 C C . ILE A 1 146 ? -16.613 -10.312 12.871 1.00 98.31 146 ILE A C 1
ATOM 1224 O O . ILE A 1 146 ? -17.763 -10.131 12.460 1.00 98.31 146 ILE A O 1
ATOM 1228 N N . ASP A 1 147 ? -16.133 -9.640 13.917 1.00 98.19 147 ASP A N 1
ATOM 1229 C CA . ASP A 1 147 ? -16.871 -8.593 14.620 1.00 98.19 147 ASP A CA 1
ATOM 1230 C C . ASP A 1 147 ? -16.679 -7.224 13.952 1.00 98.19 147 ASP A C 1
ATOM 1232 O O . ASP A 1 147 ? -15.873 -6.381 14.363 1.00 98.19 147 ASP A O 1
ATOM 1236 N N . TRP A 1 148 ? -17.475 -6.981 12.911 1.00 97.56 148 TRP A N 1
ATOM 1237 C CA . TRP A 1 148 ? -17.454 -5.717 12.177 1.00 97.56 148 TRP A CA 1
ATOM 1238 C C . TRP A 1 148 ? -17.807 -4.498 13.034 1.00 97.56 148 TRP A C 1
ATOM 1240 O O . TRP A 1 148 ? -17.297 -3.413 12.754 1.00 97.56 148 TRP A O 1
ATOM 1250 N N . SER A 1 149 ? -18.588 -4.663 14.110 1.00 97.12 149 SER A N 1
ATOM 1251 C CA . SER A 1 149 ? -18.953 -3.557 15.012 1.00 97.12 149 SER A CA 1
ATOM 1252 C C . SER A 1 149 ? -17.739 -2.969 15.743 1.00 97.12 149 SER A C 1
ATOM 1254 O O . SER A 1 149 ? -17.725 -1.793 16.108 1.00 97.12 149 SER A O 1
ATOM 1256 N N . ARG A 1 150 ? -16.680 -3.773 15.899 1.00 96.94 150 ARG A N 1
ATOM 1257 C CA . ARG A 1 150 ? -15.405 -3.380 16.513 1.00 96.94 150 ARG A CA 1
ATOM 1258 C C . ARG A 1 150 ? -14.340 -2.977 15.493 1.00 96.94 150 ARG A C 1
ATOM 1260 O O . ARG A 1 150 ? -13.252 -2.547 15.884 1.00 96.94 150 ARG A O 1
ATOM 1267 N N . MET A 1 151 ? -14.624 -3.101 14.196 1.00 96.12 151 MET A N 1
ATOM 1268 C CA . MET A 1 151 ? -13.636 -2.905 13.131 1.00 96.12 151 MET A CA 1
ATOM 1269 C C . MET A 1 151 ? -13.977 -1.784 12.151 1.00 96.12 151 MET A C 1
ATOM 1271 O O . MET A 1 151 ? -13.049 -1.124 11.681 1.00 96.12 151 MET A O 1
ATOM 1275 N N . HIS A 1 152 ? -15.259 -1.558 11.861 1.00 97.56 152 HIS A N 1
ATOM 1276 C CA . HIS A 1 152 ? -15.737 -0.622 10.846 1.00 97.56 152 HIS A CA 1
ATOM 1277 C C . HIS A 1 152 ? -16.785 0.339 11.437 1.00 97.56 152 HIS A C 1
ATOM 1279 O O . HIS A 1 152 ? -17.676 -0.091 12.163 1.00 97.56 152 HIS A O 1
ATOM 1285 N N . ASN A 1 153 ? -16.667 1.640 11.139 1.00 96.69 153 ASN A N 1
ATOM 1286 C CA . ASN A 1 153 ? -17.455 2.728 11.742 1.00 96.69 153 ASN A CA 1
ATOM 1287 C C . ASN A 1 153 ? -17.411 2.737 13.283 1.00 96.69 153 ASN A C 1
ATOM 1289 O O . ASN A 1 153 ? -18.426 2.895 13.959 1.00 96.69 153 ASN A O 1
ATOM 1293 N N . VAL A 1 154 ? -16.222 2.545 13.861 1.00 98.00 154 VAL A N 1
ATOM 1294 C CA . VAL A 1 154 ? -16.059 2.445 15.320 1.00 98.00 154 VAL A CA 1
ATOM 1295 C C . VAL A 1 154 ? -16.138 3.829 15.970 1.00 98.00 154 VAL A C 1
ATOM 1297 O O . VAL A 1 154 ? -15.229 4.644 15.800 1.00 98.00 154 VAL A O 1
ATOM 1300 N N . GLN A 1 155 ? -17.169 4.065 16.788 1.00 98.06 155 GLN A N 1
ATOM 1301 C CA . GLN A 1 155 ? -17.429 5.375 17.407 1.00 98.06 155 GLN A CA 1
ATOM 1302 C C . GLN A 1 155 ? -16.237 5.919 18.208 1.00 98.06 155 GLN A C 1
ATOM 1304 O O . GLN A 1 155 ? -15.864 7.075 18.061 1.00 98.06 155 GLN A O 1
ATOM 1309 N N . SER A 1 156 ? -15.562 5.082 18.998 1.00 96.75 156 SER A N 1
ATOM 1310 C CA . SER A 1 156 ? -14.413 5.540 19.792 1.00 96.75 156 SER A CA 1
ATOM 1311 C C . SER A 1 156 ? -13.211 5.965 18.940 1.00 96.75 156 SER A C 1
ATOM 1313 O O . SER A 1 156 ? -12.421 6.802 19.376 1.00 96.75 156 SER A O 1
ATOM 1315 N N . LYS A 1 157 ? -13.053 5.420 17.724 1.00 97.31 157 LYS A N 1
ATOM 1316 C CA . LYS A 1 157 ? -12.045 5.888 16.758 1.00 97.31 157 LYS A CA 1
ATOM 1317 C C . LYS A 1 157 ? -12.481 7.191 16.101 1.00 97.31 157 LYS A C 1
ATOM 1319 O O . LYS A 1 157 ? -11.653 8.082 15.950 1.00 97.31 157 LYS A O 1
ATOM 1324 N N . TYR A 1 158 ? -13.766 7.297 15.767 1.00 98.50 158 TYR A N 1
ATOM 1325 C CA . TYR A 1 158 ? -14.366 8.518 15.240 1.00 98.50 158 TYR A CA 1
ATOM 1326 C C . TYR A 1 158 ? -14.145 9.693 16.204 1.00 98.50 158 TYR A C 1
ATOM 1328 O O . TYR A 1 158 ? -13.554 10.699 15.824 1.00 98.50 158 TYR A O 1
ATOM 1336 N N . ASP A 1 159 ? -14.507 9.538 17.479 1.00 98.19 159 ASP A N 1
ATOM 1337 C CA . ASP A 1 159 ? -14.380 10.598 18.488 1.00 98.19 159 ASP A CA 1
ATOM 1338 C C . ASP A 1 159 ? -12.917 11.013 18.708 1.00 98.19 159 ASP A C 1
ATOM 1340 O O . ASP A 1 159 ? -12.603 12.200 18.814 1.00 98.19 159 ASP A O 1
ATOM 1344 N N . LYS A 1 160 ? -11.993 10.041 18.716 1.00 96.75 160 LYS A N 1
ATOM 1345 C CA . LYS A 1 160 ? -10.548 10.312 18.785 1.00 96.75 160 LYS A CA 1
ATOM 1346 C C . LYS A 1 160 ? -10.055 11.105 17.576 1.00 96.75 160 LYS A C 1
ATOM 1348 O O . LYS A 1 160 ? -9.239 12.006 17.740 1.00 96.75 160 LYS A O 1
ATOM 1353 N N . ALA A 1 161 ? -10.545 10.792 16.380 1.00 97.69 161 ALA A N 1
ATOM 1354 C CA . ALA A 1 161 ? -10.173 11.496 15.160 1.00 97.69 161 ALA A CA 1
ATOM 1355 C C . ALA A 1 161 ? -10.761 12.918 15.106 1.00 97.69 161 ALA A C 1
ATOM 1357 O O . ALA A 1 161 ? -10.049 13.846 14.724 1.00 97.69 161 ALA A O 1
ATOM 1358 N N . ILE A 1 162 ? -11.996 13.124 15.585 1.00 98.50 162 ILE A N 1
ATOM 1359 C CA . ILE A 1 162 ? -12.554 14.469 15.808 1.00 98.50 162 ILE A CA 1
ATOM 1360 C C . ILE A 1 162 ? -11.637 15.267 16.733 1.00 98.50 162 ILE A C 1
ATOM 1362 O O . ILE A 1 162 ? -11.206 16.363 16.382 1.00 98.50 162 ILE A O 1
ATOM 1366 N N . ARG A 1 163 ? -11.278 14.696 17.889 1.00 97.44 163 ARG A N 1
ATOM 1367 C CA . ARG A 1 163 ? -10.413 15.372 18.860 1.00 97.44 163 ARG A CA 1
ATOM 1368 C C . ARG A 1 163 ? -9.035 15.690 18.282 1.00 97.44 163 ARG A C 1
ATOM 1370 O O . ARG A 1 163 ? -8.504 16.771 18.523 1.00 97.44 163 ARG A O 1
ATOM 1377 N N . PHE A 1 164 ? -8.461 14.773 17.507 1.00 97.62 164 PHE A N 1
ATOM 1378 C CA . PHE A 1 164 ? -7.204 15.009 16.807 1.00 97.62 164 PHE A CA 1
ATOM 1379 C C . PHE A 1 164 ? -7.306 16.197 15.843 1.00 97.62 164 PHE A C 1
ATOM 1381 O O . PHE A 1 164 ? -6.441 17.069 15.872 1.00 97.62 164 PHE A O 1
ATOM 1388 N N . TRP A 1 165 ? -8.373 16.275 15.044 1.00 98.25 165 TRP A N 1
ATOM 1389 C CA . TRP A 1 165 ? -8.604 17.398 14.135 1.00 98.25 165 TRP A CA 1
ATOM 1390 C C . TRP A 1 165 ? -8.706 18.731 14.881 1.00 98.25 165 TRP A C 1
ATOM 1392 O O . TRP A 1 165 ? -8.055 19.702 14.501 1.00 98.25 165 TRP A O 1
ATOM 1402 N N . GLU A 1 166 ? -9.471 18.779 15.972 1.00 98.12 166 GLU A N 1
ATOM 1403 C CA . GLU A 1 166 ? -9.605 19.982 16.804 1.00 98.12 166 GLU A CA 1
ATOM 1404 C C . GLU A 1 166 ? -8.245 20.477 17.317 1.00 98.12 166 GLU A C 1
ATOM 1406 O O . GLU A 1 166 ? -8.011 21.679 17.415 1.00 98.12 166 GLU A O 1
ATOM 1411 N N . MET A 1 167 ? -7.312 19.569 17.615 1.00 96.94 167 MET A N 1
ATOM 1412 C CA . MET A 1 167 ? -5.959 19.946 18.026 1.00 96.94 167 MET A CA 1
ATOM 1413 C C . MET A 1 167 ? -5.079 20.355 16.841 1.00 96.94 167 MET A C 1
ATOM 1415 O O . MET A 1 167 ? -4.442 21.406 16.872 1.00 96.94 167 MET A O 1
ATOM 1419 N N . LYS A 1 168 ? -5.038 19.533 15.789 1.00 96.06 168 LYS A N 1
ATOM 1420 C CA . LYS A 1 168 ? -4.091 19.685 14.679 1.00 96.06 168 LYS A CA 1
ATOM 1421 C C . LYS A 1 168 ? -4.479 20.783 13.689 1.00 96.06 168 LYS A C 1
ATOM 1423 O O . LYS A 1 168 ? -3.612 21.480 13.163 1.00 96.06 168 LYS A O 1
ATOM 1428 N N . VAL A 1 169 ? -5.769 20.900 13.400 1.00 97.19 169 VAL A N 1
ATOM 1429 C CA . VAL A 1 169 ? -6.302 21.784 12.359 1.00 97.19 169 VAL A CA 1
ATOM 1430 C C . VAL A 1 169 ? -6.873 23.058 12.968 1.00 97.19 169 VAL A C 1
ATOM 1432 O O . VAL A 1 169 ? -6.630 24.142 12.447 1.00 97.19 169 VAL A O 1
ATOM 1435 N N . GLU A 1 170 ? -7.587 22.949 14.091 1.00 97.38 170 GLU A N 1
ATOM 1436 C CA . GLU A 1 170 ? -8.257 24.093 14.731 1.00 97.38 170 GLU A CA 1
ATOM 1437 C C . GLU A 1 170 ? -7.416 24.747 15.849 1.00 97.38 170 GLU A C 1
ATOM 1439 O O . GLU A 1 170 ? -7.788 25.801 16.364 1.00 97.38 170 GLU A O 1
ATOM 1444 N N . GLY A 1 171 ? -6.262 24.167 16.205 1.00 94.50 171 GLY A N 1
ATOM 1445 C CA . GLY A 1 171 ? -5.312 24.742 17.165 1.00 94.50 171 GLY A CA 1
ATOM 1446 C C . GLY A 1 171 ? -5.662 24.521 18.640 1.00 94.50 171 GLY A C 1
ATOM 1447 O O . GLY A 1 171 ? -5.181 25.254 19.504 1.00 94.50 171 GLY A O 1
ATOM 1448 N N . GLY A 1 172 ? -6.504 23.535 18.954 1.00 95.06 172 GLY A N 1
ATOM 1449 C CA . GLY A 1 172 ? -6.834 23.166 20.327 1.00 95.06 172 GLY A CA 1
ATOM 1450 C C . GLY A 1 172 ? -5.639 22.593 21.098 1.00 95.06 172 GLY A C 1
ATOM 1451 O O . GLY A 1 172 ? -4.891 21.759 20.597 1.00 95.06 172 GLY A O 1
ATOM 1452 N N . GLU A 1 173 ? -5.485 22.989 22.362 1.00 94.69 173 GLU A N 1
ATOM 1453 C CA . GLU A 1 173 ? -4.388 22.494 23.201 1.00 94.69 173 GLU A CA 1
ATOM 1454 C C . GLU A 1 173 ? -4.596 21.020 23.613 1.00 94.69 173 GLU A C 1
ATOM 1456 O O . GLU A 1 173 ? -5.718 20.645 23.996 1.00 94.69 173 GLU A O 1
ATOM 1461 N N . PRO A 1 174 ? -3.539 20.182 23.579 1.00 94.31 174 PRO A N 1
ATOM 1462 C CA . PRO A 1 174 ? -3.588 18.819 24.092 1.00 94.31 174 PRO A CA 1
ATOM 1463 C C . PRO A 1 174 ? -3.630 18.818 25.625 1.00 94.31 174 PRO A C 1
ATOM 1465 O O . PRO A 1 174 ? -2.869 19.518 26.295 1.00 94.31 174 PRO A O 1
ATOM 1468 N N . LYS A 1 175 ? -4.515 18.002 26.193 1.00 94.12 175 LYS A N 1
ATOM 1469 C CA . LYS A 1 175 ? -4.811 17.942 27.632 1.00 94.12 175 LYS A CA 1
ATOM 1470 C C . LYS A 1 175 ? -4.252 16.697 28.307 1.00 94.12 175 LYS A C 1
ATOM 1472 O O . LYS A 1 175 ? -4.055 16.704 29.520 1.00 94.12 175 LYS A O 1
ATOM 1477 N N . THR A 1 176 ? -4.006 15.637 27.547 1.00 94.69 176 THR A N 1
ATOM 1478 C CA . THR A 1 176 ? -3.484 14.361 28.050 1.00 94.69 176 THR A CA 1
ATOM 1479 C C . THR A 1 176 ? -2.148 14.032 27.395 1.00 94.69 176 THR A C 1
ATOM 1481 O O . THR A 1 176 ? -1.793 14.602 26.362 1.00 94.69 176 THR A O 1
ATOM 1484 N N . ASP A 1 177 ? -1.388 13.116 27.989 1.00 93.06 177 ASP A N 1
ATOM 1485 C CA . ASP A 1 177 ? -0.130 12.667 27.385 1.00 93.06 177 ASP A CA 1
ATOM 1486 C C . ASP A 1 177 ? -0.371 11.857 26.103 1.00 93.06 177 ASP A C 1
ATOM 1488 O O . ASP A 1 177 ? 0.384 12.010 25.147 1.00 93.06 177 ASP A O 1
ATOM 1492 N N . ASP A 1 178 ? -1.481 11.117 26.023 1.00 89.94 178 ASP A N 1
ATOM 1493 C CA . ASP A 1 178 ? -1.911 10.435 24.794 1.00 89.94 178 ASP A CA 1
ATOM 1494 C C . ASP A 1 178 ? -2.164 11.429 23.647 1.00 89.94 178 ASP A C 1
ATOM 1496 O O . ASP A 1 178 ? -1.762 11.186 22.511 1.00 89.94 178 ASP A O 1
ATOM 1500 N N . GLU A 1 179 ? -2.797 12.574 23.932 1.00 94.00 179 GLU A N 1
ATOM 1501 C CA . GLU A 1 179 ? -3.026 13.634 22.941 1.00 94.00 179 GLU A CA 1
ATOM 1502 C C . GLU A 1 179 ? -1.709 14.277 22.476 1.00 94.00 179 GLU A C 1
ATOM 1504 O O . GLU A 1 179 ? -1.539 14.552 21.287 1.00 94.00 179 GLU A O 1
ATOM 1509 N N . LYS A 1 180 ? -0.750 14.481 23.390 1.00 93.31 180 LYS A N 1
ATOM 1510 C CA . LYS A 1 180 ? 0.585 14.996 23.039 1.00 93.31 180 LYS A CA 1
ATOM 1511 C C . LYS A 1 180 ? 1.355 14.011 22.164 1.00 93.31 180 LYS A C 1
ATOM 1513 O O . LYS A 1 180 ? 1.950 14.421 21.170 1.00 93.31 180 LYS A O 1
ATOM 1518 N N . GLU A 1 181 ? 1.349 12.726 22.517 1.00 91.88 181 GLU A N 1
ATOM 1519 C CA . GLU A 1 181 ? 2.024 11.690 21.730 1.00 91.88 181 GLU A CA 1
ATOM 1520 C C . GLU A 1 181 ? 1.372 11.518 20.350 1.00 91.88 181 GLU A C 1
ATOM 1522 O O . GLU A 1 181 ? 2.093 11.348 19.368 1.00 91.88 181 GLU A O 1
ATOM 1527 N N . ALA A 1 182 ? 0.045 11.659 20.234 1.00 89.50 182 ALA A N 1
ATOM 1528 C CA . ALA A 1 182 ? -0.642 11.632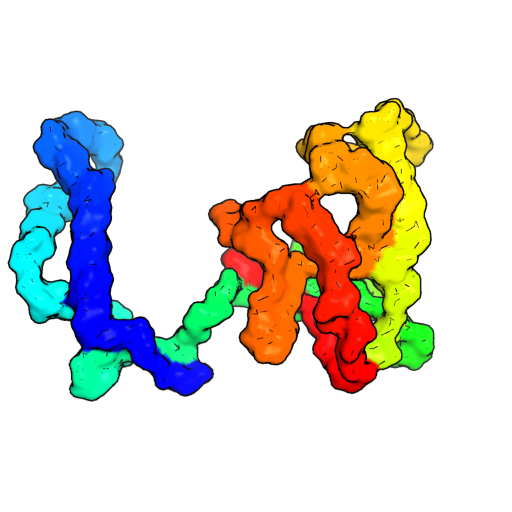 18.941 1.00 89.50 182 ALA A CA 1
ATOM 1529 C C . ALA A 1 182 ? -0.169 12.748 17.988 1.00 89.50 182 ALA A C 1
ATOM 1531 O O . ALA A 1 182 ? -0.021 12.508 16.793 1.00 89.50 182 ALA A O 1
ATOM 1532 N N . LEU A 1 183 ? 0.104 13.953 18.502 1.00 92.06 183 LEU A N 1
ATOM 1533 C CA . LEU A 1 183 ? 0.613 15.076 17.701 1.00 92.06 183 LEU A CA 1
ATOM 1534 C C . LEU A 1 183 ? 2.115 14.972 17.402 1.00 92.06 183 LEU A C 1
ATOM 1536 O O . LEU A 1 183 ? 2.577 15.453 16.372 1.00 92.06 183 LEU A O 1
ATOM 1540 N N . LYS A 1 184 ? 2.892 14.360 18.299 1.00 91.75 184 LYS A N 1
ATOM 1541 C CA . LYS A 1 184 ? 4.358 14.267 18.205 1.00 91.75 184 LYS A CA 1
ATOM 1542 C C . LYS A 1 184 ? 4.845 13.536 16.954 1.00 91.75 184 LYS A C 1
ATOM 1544 O O . LYS A 1 184 ? 5.887 13.895 16.410 1.00 91.75 184 LYS A O 1
ATOM 1549 N N . TRP A 1 185 ? 4.112 12.511 16.529 1.00 83.25 185 TRP A N 1
ATOM 1550 C CA . TRP A 1 185 ? 4.453 11.685 15.367 1.00 83.25 185 TRP A CA 1
ATOM 1551 C C . TRP A 1 185 ? 3.736 12.120 14.084 1.00 83.25 185 TRP A C 1
ATOM 1553 O O . TRP A 1 185 ? 3.927 11.508 13.036 1.00 83.25 185 TRP A O 1
ATOM 1563 N N . ASP A 1 186 ? 2.932 13.182 14.149 1.00 90.69 186 ASP A N 1
ATOM 1564 C CA . ASP A 1 186 ? 2.267 13.741 12.982 1.00 90.69 186 ASP A CA 1
ATOM 1565 C C . ASP A 1 186 ? 3.172 14.746 12.253 1.00 90.69 186 ASP A C 1
ATOM 1567 O O . ASP A 1 186 ? 3.318 15.905 12.651 1.00 90.69 186 ASP A O 1
ATOM 1571 N N . TRP A 1 187 ? 3.763 14.299 11.146 1.00 89.31 187 TRP A N 1
ATOM 1572 C CA . TRP A 1 187 ? 4.620 15.125 10.289 1.00 89.31 187 TRP A CA 1
ATOM 1573 C C . TRP A 1 187 ? 3.867 15.850 9.166 1.00 89.31 187 TRP A C 1
ATOM 1575 O O . TRP A 1 187 ? 4.486 16.593 8.400 1.00 89.31 187 TRP A O 1
ATOM 1585 N N . TYR A 1 188 ? 2.548 15.670 9.052 1.00 92.38 188 TYR A N 1
ATOM 1586 C CA . TYR A 1 188 ? 1.760 16.338 8.021 1.00 92.38 188 TYR A CA 1
ATOM 1587 C C . TYR A 1 188 ? 1.504 17.804 8.372 1.00 92.38 188 TYR A C 1
ATOM 1589 O O . TYR A 1 188 ? 1.366 18.185 9.537 1.00 92.38 188 TYR A O 1
ATOM 1597 N N . LYS A 1 189 ? 1.427 18.657 7.350 1.00 94.81 189 LYS A N 1
ATOM 1598 C CA . LYS A 1 189 ? 0.952 20.032 7.534 1.00 94.81 189 LYS A CA 1
ATOM 1599 C C . LYS A 1 189 ? -0.569 20.051 7.655 1.00 94.81 189 LYS A C 1
ATOM 1601 O O . LYS A 1 189 ? -1.236 19.109 7.242 1.00 94.81 189 LYS A O 1
ATOM 1606 N N . THR A 1 190 ? -1.127 21.126 8.197 1.00 95.81 190 THR A N 1
ATOM 1607 C CA . THR A 1 190 ? -2.581 21.272 8.341 1.00 95.81 190 THR A CA 1
ATOM 1608 C C . THR A 1 190 ? -3.307 21.196 6.995 1.00 95.81 190 THR A C 1
ATOM 1610 O O . THR A 1 190 ? -4.377 20.596 6.922 1.00 95.81 190 THR A O 1
ATOM 1613 N N . GLU A 1 191 ? -2.691 21.705 5.925 1.00 95.75 191 GLU A N 1
ATOM 1614 C CA . GLU A 1 191 ? -3.249 21.696 4.569 1.00 95.75 191 GLU A CA 1
ATOM 1615 C C . GLU A 1 191 ? -3.520 20.277 4.064 1.00 95.75 191 GLU A C 1
ATOM 1617 O O . GLU A 1 191 ? -4.532 20.053 3.419 1.00 95.75 191 GLU A O 1
ATOM 1622 N N . TYR A 1 192 ? -2.700 19.287 4.443 1.00 95.25 192 TYR A N 1
ATOM 1623 C CA . TYR A 1 192 ? -2.960 17.881 4.105 1.00 95.25 192 TYR A CA 1
ATOM 1624 C C . TYR A 1 192 ? -4.353 17.436 4.576 1.00 95.25 192 TYR A C 1
ATOM 1626 O O . TYR A 1 192 ? -5.099 16.790 3.842 1.00 95.25 192 TYR A O 1
ATOM 1634 N N . TYR A 1 193 ? -4.729 17.816 5.799 1.00 97.12 193 TYR A N 1
ATOM 1635 C CA . TYR A 1 193 ? -6.007 17.430 6.383 1.00 97.12 193 TYR A CA 1
ATOM 1636 C C . TYR A 1 193 ? -7.178 18.170 5.733 1.00 97.12 193 TYR A C 1
ATOM 1638 O O . TYR A 1 193 ? -8.199 17.559 5.406 1.00 97.12 193 TYR A O 1
ATOM 1646 N N . THR A 1 194 ? -7.039 19.481 5.528 1.00 96.88 194 THR A N 1
ATOM 1647 C CA . THR A 1 194 ? -8.100 20.308 4.940 1.00 96.88 194 THR A CA 1
ATOM 1648 C C . THR A 1 194 ? -8.287 20.029 3.457 1.00 96.88 194 THR A C 1
ATOM 1650 O O . THR A 1 194 ? -9.423 20.005 2.990 1.00 96.88 194 THR A O 1
ATOM 1653 N N . ASP A 1 195 ? -7.208 19.767 2.726 1.00 96.06 195 ASP A N 1
ATOM 1654 C CA . ASP A 1 195 ? -7.257 19.504 1.293 1.00 96.06 195 ASP A CA 1
ATOM 1655 C C . ASP A 1 195 ? -7.817 18.111 1.029 1.00 96.06 195 ASP A C 1
ATOM 1657 O O . ASP A 1 195 ? -8.682 17.977 0.169 1.00 96.06 195 ASP A O 1
ATOM 1661 N N . ARG A 1 196 ? -7.446 17.092 1.813 1.00 95.88 196 ARG A N 1
ATOM 1662 C CA . ARG A 1 196 ? -7.988 15.741 1.632 1.00 95.88 196 ARG A CA 1
ATOM 1663 C C . ARG A 1 196 ? -9.402 15.581 2.167 1.00 95.88 196 ARG A C 1
ATOM 1665 O O . ARG A 1 196 ? -10.313 15.229 1.427 1.00 95.88 196 ARG A O 1
ATOM 1672 N N . TYR A 1 197 ? -9.611 15.844 3.453 1.00 97.88 197 TYR A N 1
ATOM 1673 C CA . TYR A 1 197 ? -10.857 15.466 4.129 1.00 97.88 197 TYR A CA 1
ATOM 1674 C C . TYR A 1 197 ? -11.899 16.584 4.151 1.00 97.88 197 TYR A C 1
ATOM 1676 O O . TYR A 1 197 ? -13.078 16.317 4.384 1.00 97.88 197 TYR A O 1
ATOM 1684 N N . LYS A 1 198 ? -11.494 17.834 3.889 1.00 97.19 198 LYS A N 1
ATOM 1685 C CA . LYS A 1 198 ? -12.331 19.051 3.874 1.00 97.19 198 LYS A CA 1
ATOM 1686 C C . LYS A 1 198 ? -12.917 19.464 5.232 1.00 97.19 198 LYS A C 1
ATOM 1688 O O . LYS A 1 198 ? -13.013 20.655 5.507 1.00 97.19 198 LYS A O 1
ATOM 1693 N N . ASN A 1 199 ? -13.323 18.516 6.074 1.00 98.25 199 ASN A N 1
ATOM 1694 C CA . ASN A 1 199 ? -13.871 18.745 7.409 1.00 98.25 199 ASN A CA 1
ATOM 1695 C C . ASN A 1 199 ? -13.564 17.573 8.358 1.00 98.25 199 ASN A C 1
ATOM 1697 O O . ASN A 1 199 ? -13.163 16.483 7.935 1.00 98.25 199 ASN A O 1
ATOM 1701 N N . LYS A 1 200 ? -13.775 17.812 9.656 1.00 98.31 200 LYS A N 1
ATOM 1702 C CA . LYS A 1 200 ? -13.464 16.851 10.715 1.00 98.31 200 LYS A CA 1
ATOM 1703 C C . LYS A 1 200 ? -14.359 15.622 10.703 1.00 98.31 200 LYS A C 1
ATOM 1705 O O . LYS A 1 200 ? -13.878 14.540 11.019 1.00 98.31 200 LYS A O 1
ATOM 1710 N N . GLU A 1 201 ? -15.626 15.756 10.322 1.00 98.56 201 GLU A N 1
ATOM 1711 C CA . GLU A 1 201 ? -16.570 14.640 10.258 1.00 98.56 201 GLU A CA 1
ATOM 1712 C C . GLU A 1 201 ? -16.163 13.626 9.181 1.00 98.56 201 GLU A C 1
ATOM 1714 O O . GLU A 1 201 ? -16.172 12.419 9.427 1.00 98.56 201 GLU A O 1
ATOM 1719 N N . THR A 1 202 ? -15.735 14.101 8.009 1.00 98.38 202 THR A N 1
ATOM 1720 C CA . THR A 1 202 ? -15.195 13.262 6.932 1.00 98.38 202 THR A CA 1
ATOM 1721 C C . THR A 1 202 ? -13.908 12.569 7.372 1.00 98.38 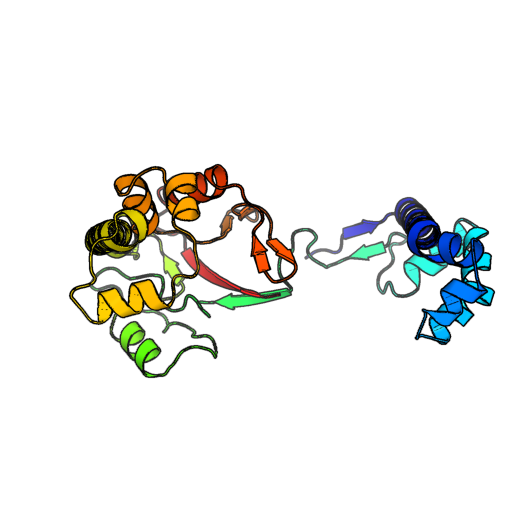202 THR A C 1
ATOM 1723 O O . THR A 1 202 ? -13.790 11.355 7.207 1.00 98.38 202 THR A O 1
ATOM 1726 N N . TYR A 1 203 ? -12.968 13.310 7.972 1.00 98.31 203 TYR A N 1
ATOM 1727 C CA . TYR A 1 203 ? -11.725 12.744 8.504 1.00 98.31 203 TYR A CA 1
ATOM 1728 C C . TYR A 1 203 ? -12.001 11.654 9.541 1.00 98.31 203 TYR A C 1
ATOM 1730 O O . TYR A 1 203 ? -11.499 10.535 9.445 1.00 98.31 203 TYR A O 1
ATOM 1738 N N . ALA A 1 204 ? -12.868 11.954 10.506 1.00 98.50 204 ALA A N 1
ATOM 1739 C CA . ALA A 1 204 ? -13.217 11.026 11.563 1.00 98.50 204 ALA A CA 1
ATOM 1740 C C . ALA A 1 204 ? -13.918 9.776 11.035 1.00 98.50 204 ALA A C 1
ATOM 1742 O O . ALA A 1 204 ? -13.623 8.667 11.492 1.00 98.50 204 ALA A O 1
ATOM 1743 N N . LYS A 1 205 ? -14.793 9.930 10.035 1.00 98.19 205 LYS A N 1
ATOM 1744 C CA . LYS A 1 205 ? -15.420 8.796 9.363 1.00 98.19 205 LYS A CA 1
ATOM 1745 C C . LYS A 1 205 ? -14.367 7.912 8.695 1.00 98.19 205 LYS A C 1
ATOM 1747 O O . LYS A 1 205 ? -14.331 6.723 9.013 1.00 98.19 205 LYS A O 1
ATOM 1752 N N . ALA A 1 206 ? -13.474 8.485 7.887 1.00 97.50 206 ALA A N 1
ATOM 1753 C CA . ALA A 1 206 ? -12.392 7.755 7.223 1.00 97.50 206 ALA A CA 1
ATOM 1754 C C . ALA A 1 206 ? -11.512 6.979 8.226 1.00 97.50 206 ALA A C 1
ATOM 1756 O O . ALA A 1 206 ? -11.304 5.777 8.067 1.00 97.50 206 ALA A O 1
ATOM 1757 N N . CYS A 1 207 ? -11.089 7.612 9.327 1.00 96.81 207 CYS A N 1
ATOM 1758 C CA . CYS A 1 207 ? -10.288 6.958 10.372 1.00 96.81 207 CYS A CA 1
ATOM 1759 C C . CYS A 1 207 ? -11.033 5.850 11.143 1.00 96.81 207 CYS A C 1
ATOM 1761 O O . CYS A 1 207 ? -10.406 4.963 11.732 1.00 96.8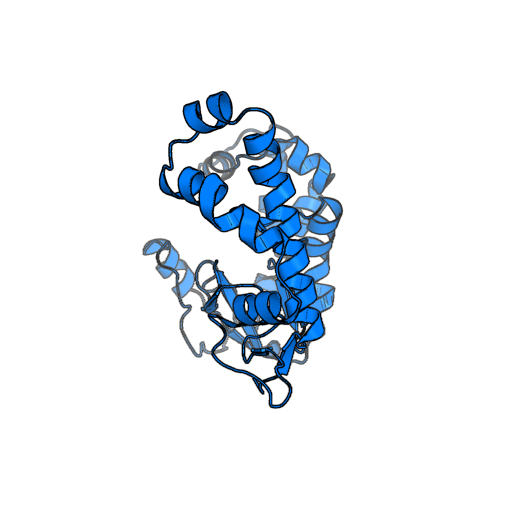1 207 CYS A O 1
ATOM 1763 N N . SER A 1 208 ? -12.365 5.912 11.197 1.00 97.75 208 SER A N 1
ATOM 1764 C CA . SER A 1 208 ? -13.193 4.943 11.924 1.00 97.75 208 SER A CA 1
ATOM 1765 C C . SER A 1 208 ? -13.536 3.691 11.109 1.00 97.75 208 SER A C 1
ATOM 1767 O O . SER A 1 208 ? -13.928 2.671 11.687 1.00 97.75 208 SER A O 1
ATOM 1769 N N . CYS A 1 209 ? -13.376 3.750 9.785 1.00 97.06 209 CYS A N 1
ATOM 1770 C CA . CYS A 1 209 ? -13.652 2.657 8.863 1.00 97.06 209 CYS A CA 1
ATOM 1771 C C . CYS A 1 209 ? -12.547 1.591 8.873 1.00 97.06 209 CYS A C 1
ATOM 1773 O O . CYS A 1 209 ? -11.355 1.867 9.026 1.00 97.06 209 CYS A O 1
ATOM 1775 N N . PHE A 1 210 ? -12.941 0.333 8.660 1.00 97.12 210 PHE A N 1
ATOM 1776 C CA . PHE A 1 210 ? -11.993 -0.695 8.244 1.00 97.12 210 PHE A CA 1
ATOM 1777 C C . PHE A 1 210 ? -11.516 -0.399 6.820 1.00 97.12 210 PHE A C 1
ATOM 1779 O O . PHE A 1 210 ? -12.334 -0.284 5.910 1.00 97.12 210 PHE A O 1
ATOM 1786 N N . THR A 1 211 ? -10.201 -0.302 6.643 1.00 96.06 211 THR A N 1
ATOM 1787 C CA . THR A 1 211 ? -9.551 -0.127 5.345 1.00 96.06 211 THR A CA 1
ATOM 1788 C C . THR A 1 211 ? -8.146 -0.739 5.375 1.00 96.06 211 THR A C 1
ATOM 1790 O O . THR A 1 211 ? -7.569 -0.945 6.448 1.00 96.06 211 THR A O 1
ATOM 1793 N N . MET A 1 212 ? -7.628 -1.029 4.186 1.00 95.56 212 MET A N 1
ATOM 1794 C CA . MET A 1 212 ? -6.312 -1.576 3.844 1.00 95.56 212 MET A CA 1
ATOM 1795 C C . MET A 1 212 ? -5.867 -0.897 2.548 1.00 95.56 212 MET A C 1
ATOM 1797 O O . MET A 1 212 ? -6.702 -0.341 1.844 1.00 95.56 212 MET A O 1
ATOM 1801 N N . TRP A 1 213 ? -4.582 -0.938 2.204 1.00 92.88 213 TRP A N 1
ATOM 1802 C CA . TRP A 1 213 ? -4.090 -0.255 1.000 1.00 92.88 213 TRP A CA 1
ATOM 1803 C C . TRP A 1 213 ? -4.577 -0.897 -0.312 1.00 92.88 213 TRP A C 1
ATOM 1805 O O . TRP A 1 213 ? -4.866 -0.193 -1.277 1.00 92.88 213 TRP A O 1
ATOM 1815 N N . ALA A 1 214 ? -4.721 -2.223 -0.316 1.00 94.50 214 ALA A N 1
ATOM 1816 C CA . ALA A 1 214 ? -5.182 -3.001 -1.456 1.00 94.50 214 ALA A CA 1
ATOM 1817 C C . ALA A 1 214 ? -6.045 -4.194 -1.023 1.00 94.50 214 ALA A C 1
ATOM 1819 O O . ALA A 1 214 ? -6.049 -4.589 0.146 1.00 94.50 214 ALA A O 1
ATOM 1820 N N . ILE A 1 215 ? -6.762 -4.768 -1.987 1.00 95.81 215 ILE A N 1
ATOM 1821 C CA . ILE A 1 215 ? -7.532 -6.007 -1.882 1.00 95.81 215 ILE A CA 1
ATOM 1822 C C . ILE A 1 215 ? -7.226 -6.879 -3.095 1.00 95.81 215 ILE A C 1
ATOM 1824 O O . ILE A 1 215 ? -7.274 -6.413 -4.231 1.00 95.81 215 ILE A O 1
ATOM 1828 N N . VAL A 1 216 ? -7.015 -8.173 -2.857 1.00 94.62 216 VAL A N 1
ATOM 1829 C CA . VAL A 1 216 ? -7.094 -9.189 -3.908 1.00 94.62 216 VAL A CA 1
ATOM 1830 C C . VAL A 1 216 ? -8.431 -9.899 -3.794 1.00 94.62 216 VAL A C 1
ATOM 1832 O O . VAL A 1 216 ? -8.736 -10.492 -2.761 1.00 94.62 216 VAL A O 1
ATOM 1835 N N . LYS A 1 217 ? -9.229 -9.848 -4.858 1.00 94.62 217 LYS A N 1
ATOM 1836 C CA . LYS A 1 217 ? -10.528 -10.521 -4.934 1.00 94.62 217 LYS A CA 1
ATOM 1837 C C . LYS A 1 217 ? -10.687 -11.153 -6.308 1.00 94.62 217 LYS A C 1
ATOM 1839 O O . LYS A 1 217 ? -10.454 -10.497 -7.318 1.00 94.62 217 LYS A O 1
ATOM 1844 N N . ASP A 1 218 ? -11.063 -12.431 -6.335 1.00 91.81 218 ASP A N 1
ATOM 1845 C CA . ASP A 1 218 ? -11.256 -13.213 -7.566 1.00 91.81 218 ASP A CA 1
ATOM 1846 C C . ASP A 1 218 ? -10.028 -13.186 -8.502 1.00 91.81 218 ASP A C 1
ATOM 1848 O O . ASP A 1 218 ? -10.146 -13.122 -9.722 1.00 91.81 218 ASP A O 1
ATOM 1852 N N . GLY A 1 219 ? -8.825 -13.197 -7.912 1.00 88.75 219 GLY A N 1
ATOM 1853 C CA . GLY A 1 219 ? -7.549 -13.132 -8.637 1.00 88.75 219 GLY A CA 1
ATOM 1854 C C . GLY A 1 219 ? -7.178 -11.744 -9.171 1.00 88.75 219 GLY A C 1
ATOM 1855 O O . GLY A 1 219 ? -6.135 -11.607 -9.805 1.00 8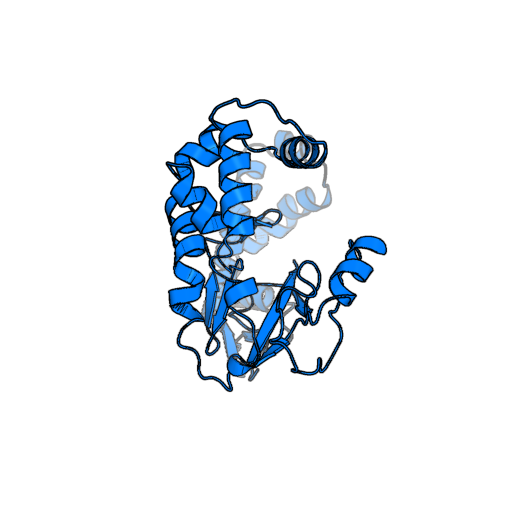8.75 219 GLY A O 1
ATOM 1856 N N . VAL A 1 220 ? -7.993 -10.720 -8.908 1.00 91.75 220 VAL A N 1
ATOM 1857 C CA . VAL A 1 220 ? -7.760 -9.341 -9.349 1.00 91.75 220 VAL A CA 1
ATOM 1858 C C . VAL A 1 220 ? -7.271 -8.490 -8.181 1.00 91.75 220 VAL A C 1
ATOM 1860 O O . VAL A 1 220 ? -7.835 -8.537 -7.087 1.00 91.75 220 VAL A O 1
ATOM 1863 N N . TRP A 1 221 ? -6.217 -7.712 -8.427 1.00 92.56 221 TRP A N 1
ATOM 1864 C CA . TRP A 1 221 ? -5.633 -6.766 -7.480 1.00 92.56 221 TRP A CA 1
ATOM 1865 C C . TRP A 1 221 ? -6.281 -5.383 -7.626 1.00 92.56 221 TRP A C 1
ATOM 1867 O O . TRP A 1 221 ? -6.254 -4.797 -8.707 1.00 92.56 221 TRP A O 1
ATOM 1877 N N . TYR A 1 222 ? -6.826 -4.854 -6.533 1.00 94.12 222 TYR A N 1
ATOM 1878 C CA . TYR A 1 222 ? -7.401 -3.513 -6.432 1.00 94.12 222 TYR A CA 1
ATOM 1879 C C . TYR A 1 222 ? -6.620 -2.716 -5.387 1.00 94.12 222 TYR A C 1
ATOM 1881 O O . TYR A 1 222 ? -6.436 -3.199 -4.275 1.00 94.12 222 TYR A O 1
ATOM 1889 N N . GLU A 1 223 ? -6.191 -1.500 -5.708 1.00 93.12 223 GLU A N 1
ATOM 1890 C CA . GLU A 1 223 ? -5.377 -0.644 -4.834 1.00 93.12 223 GLU A CA 1
ATOM 1891 C C . GLU A 1 223 ? -5.772 0.826 -4.988 1.00 93.12 223 GLU A C 1
ATOM 1893 O O . GLU A 1 223 ? -6.353 1.208 -6.009 1.00 93.12 223 GLU A O 1
ATOM 1898 N N . LYS A 1 224 ? -5.446 1.653 -3.987 1.00 91.81 224 LYS A N 1
ATOM 1899 C CA . LYS A 1 224 ? -5.459 3.110 -4.162 1.00 91.81 224 LYS A CA 1
ATOM 1900 C C . LYS A 1 224 ? -4.126 3.581 -4.742 1.00 91.81 224 LYS A C 1
ATOM 1902 O O . LYS A 1 224 ? -3.074 3.326 -4.162 1.00 91.81 224 LYS A O 1
ATOM 1907 N N . GLY A 1 225 ? -4.186 4.280 -5.874 1.00 87.12 225 GLY A N 1
ATOM 1908 C CA . GLY A 1 225 ? -3.005 4.802 -6.561 1.00 87.12 225 GLY A CA 1
ATOM 1909 C C . GLY A 1 225 ? -2.095 3.713 -7.121 1.00 87.12 225 GLY A C 1
ATOM 1910 O O . GLY A 1 225 ? -2.533 2.625 -7.478 1.00 87.12 225 GLY A O 1
ATOM 1911 N N . SER A 1 226 ? -0.808 4.030 -7.210 1.00 80.25 226 SER A N 1
ATOM 1912 C CA . SER A 1 226 ? 0.242 3.096 -7.611 1.00 80.25 226 SER A CA 1
ATOM 1913 C C . SER A 1 226 ? 1.453 3.277 -6.710 1.00 80.25 226 SER A C 1
ATOM 1915 O O . SER A 1 226 ? 1.841 4.417 -6.432 1.00 80.25 226 SER A O 1
ATOM 1917 N N . MET A 1 227 ? 2.066 2.172 -6.285 1.00 81.44 227 MET A N 1
ATOM 1918 C CA . MET A 1 227 ? 3.268 2.224 -5.462 1.00 81.44 227 MET A CA 1
ATOM 1919 C C . MET A 1 227 ? 4.464 2.713 -6.284 1.00 81.44 227 MET A C 1
ATOM 1921 O O . MET A 1 227 ? 4.819 2.123 -7.303 1.00 81.44 227 MET A O 1
ATOM 1925 N N . GLY A 1 228 ? 5.066 3.812 -5.846 1.00 67.50 228 GLY A N 1
ATOM 1926 C CA . GLY A 1 228 ? 6.264 4.395 -6.426 1.00 67.50 228 GLY A CA 1
ATOM 1927 C C . GLY A 1 228 ? 7.533 4.021 -5.663 1.00 67.50 228 GLY A C 1
ATOM 1928 O O . GLY A 1 228 ? 7.556 3.179 -4.762 1.00 67.50 228 GLY A O 1
ATOM 1929 N N . TRP A 1 229 ? 8.620 4.692 -6.028 1.00 61.44 229 TRP A N 1
ATOM 1930 C CA . TRP A 1 229 ? 9.927 4.504 -5.409 1.00 61.44 229 TRP A CA 1
ATOM 1931 C C . TRP A 1 229 ? 9.884 4.796 -3.889 1.00 61.44 229 TRP A C 1
ATOM 1933 O O . TRP A 1 229 ? 9.166 5.689 -3.442 1.00 61.44 229 TRP A O 1
ATOM 1943 N N . PHE A 1 230 ? 10.640 4.031 -3.090 1.00 65.94 230 PHE A N 1
ATOM 1944 C CA . PHE A 1 230 ? 10.629 4.051 -1.610 1.00 65.94 230 PHE A CA 1
ATOM 1945 C C . PHE A 1 230 ? 9.274 3.745 -0.935 1.00 65.94 230 PHE A C 1
ATOM 1947 O O . PHE A 1 230 ? 9.077 4.107 0.224 1.00 65.94 230 PHE A O 1
ATOM 1954 N N . GLY A 1 231 ? 8.334 3.075 -1.610 1.00 64.38 231 GLY A N 1
ATOM 1955 C CA . GLY A 1 231 ? 7.050 2.718 -0.993 1.00 64.38 231 GLY A CA 1
ATOM 1956 C C . GLY A 1 231 ? 6.102 3.911 -0.814 1.00 64.38 231 GLY A C 1
ATOM 1957 O O . GLY A 1 231 ? 5.219 3.883 0.045 1.00 64.38 231 GLY A O 1
ATOM 1958 N N . MET A 1 232 ? 6.295 4.974 -1.599 1.00 70.38 232 MET A N 1
ATOM 1959 C CA . MET A 1 232 ? 5.387 6.117 -1.640 1.00 70.38 232 MET A CA 1
ATOM 1960 C C . MET A 1 232 ? 4.267 5.859 -2.645 1.00 70.38 232 MET A C 1
ATOM 1962 O O . MET A 1 232 ? 4.531 5.620 -3.820 1.00 70.38 232 MET A O 1
ATOM 1966 N N . SER A 1 233 ? 3.020 5.929 -2.192 1.00 80.12 233 SER A N 1
ATOM 1967 C CA . SER A 1 233 ? 1.847 5.760 -3.050 1.00 80.12 233 SER A CA 1
ATOM 1968 C C . SER A 1 233 ? 1.485 7.083 -3.743 1.00 80.12 233 SER A C 1
ATOM 1970 O O . SER A 1 233 ? 1.604 8.152 -3.142 1.00 80.12 233 SER A O 1
ATOM 1972 N N . GLY A 1 234 ? 1.138 7.012 -5.031 1.00 83.06 234 GLY A N 1
ATOM 1973 C CA . GLY A 1 234 ? 0.941 8.173 -5.910 1.00 83.06 234 GLY A CA 1
ATOM 1974 C C . GLY A 1 234 ? -0.509 8.617 -6.127 1.00 83.06 234 GLY A C 1
ATOM 1975 O O . GLY A 1 234 ? -0.764 9.314 -7.106 1.00 83.06 234 GLY A O 1
ATOM 1976 N N . GLU A 1 235 ? -1.460 8.186 -5.294 1.00 89.62 235 GLU A N 1
ATOM 1977 C CA . GLU A 1 235 ? -2.866 8.585 -5.422 1.00 89.62 235 GLU A CA 1
ATOM 1978 C C . GLU A 1 235 ? -3.085 10.079 -5.157 1.00 89.62 235 GLU A C 1
ATOM 1980 O O . GLU A 1 235 ? -2.409 10.705 -4.335 1.00 89.62 235 GLU A O 1
ATOM 1985 N N . SER A 1 236 ? -4.092 10.642 -5.822 1.00 92.25 236 SER A N 1
ATOM 1986 C CA . SER A 1 236 ? -4.630 11.955 -5.466 1.00 92.25 236 SER A CA 1
ATOM 1987 C C . SER A 1 236 ? -5.378 11.915 -4.127 1.00 92.25 236 SER A C 1
ATOM 1989 O O . SER A 1 236 ? -5.789 10.858 -3.642 1.00 92.25 236 SER A O 1
ATOM 1991 N N . ASP A 1 237 ? -5.606 13.084 -3.529 1.00 93.00 237 ASP A N 1
ATOM 1992 C CA . ASP A 1 237 ? -6.365 13.187 -2.279 1.00 93.00 237 ASP A CA 1
ATOM 1993 C C . ASP A 1 237 ? -7.806 12.674 -2.408 1.00 93.00 237 ASP A C 1
ATOM 1995 O O . ASP A 1 237 ? -8.299 12.001 -1.501 1.00 93.00 237 ASP A O 1
ATOM 1999 N N . ASP A 1 238 ? -8.458 12.938 -3.544 1.00 93.69 238 ASP A N 1
ATOM 2000 C CA . ASP A 1 238 ? -9.820 12.469 -3.808 1.00 93.69 238 ASP A CA 1
ATOM 2001 C C . ASP A 1 238 ? -9.861 10.937 -3.949 1.00 93.69 238 ASP A C 1
ATOM 2003 O O . ASP A 1 238 ? -10.749 10.297 -3.389 1.00 93.69 238 ASP A O 1
ATOM 2007 N N . GLU A 1 239 ? -8.880 10.330 -4.628 1.00 94.38 239 GLU A N 1
ATOM 2008 C CA . GLU A 1 239 ? -8.753 8.868 -4.732 1.00 94.38 239 GLU A CA 1
ATOM 2009 C C . GLU A 1 239 ? -8.464 8.218 -3.373 1.00 94.38 239 GLU A C 1
ATOM 2011 O O . GLU A 1 239 ? -9.051 7.184 -3.043 1.00 94.38 239 GLU A O 1
ATOM 2016 N N . ALA A 1 240 ? -7.588 8.823 -2.561 1.00 93.94 240 ALA A N 1
ATOM 2017 C CA . ALA A 1 240 ? -7.287 8.338 -1.217 1.00 93.94 240 ALA A CA 1
ATOM 2018 C C . ALA A 1 240 ? -8.540 8.321 -0.336 1.00 93.94 240 ALA A C 1
ATOM 2020 O O . ALA A 1 240 ? -8.840 7.304 0.296 1.00 93.94 240 ALA A O 1
ATOM 2021 N N . LEU A 1 241 ? -9.270 9.440 -0.320 1.00 95.75 241 LEU A N 1
ATOM 2022 C CA . LEU A 1 241 ? -10.485 9.586 0.469 1.00 95.75 241 LEU A CA 1
ATOM 2023 C C . LEU A 1 241 ? -11.577 8.631 -0.019 1.00 95.75 241 LEU A C 1
ATOM 2025 O O . LEU A 1 241 ? -12.218 7.958 0.787 1.00 95.75 241 LEU A O 1
ATOM 2029 N N . ASP A 1 242 ? -11.780 8.550 -1.332 1.00 96.56 242 ASP A N 1
ATOM 2030 C CA . ASP A 1 242 ? -12.751 7.646 -1.934 1.00 96.56 242 ASP A CA 1
ATOM 2031 C C . ASP A 1 242 ? -12.489 6.186 -1.537 1.00 96.56 242 ASP A C 1
ATOM 2033 O O . ASP A 1 242 ? -13.412 5.467 -1.145 1.00 96.56 242 ASP A O 1
ATOM 2037 N N . TRP A 1 243 ? -11.226 5.761 -1.560 1.00 97.50 243 TRP A N 1
ATOM 2038 C CA . TRP A 1 243 ? -10.836 4.428 -1.121 1.00 97.50 243 TRP A CA 1
ATOM 2039 C C . TRP A 1 243 ? -11.097 4.199 0.372 1.00 97.50 243 TRP A C 1
ATOM 2041 O O . TRP A 1 243 ? -11.725 3.209 0.747 1.00 97.50 243 TRP A O 1
ATOM 2051 N N . GLU A 1 244 ? -10.654 5.107 1.241 1.00 95.94 244 GLU A N 1
ATOM 2052 C CA . GLU A 1 244 ? -10.836 4.998 2.697 1.00 95.94 244 GLU A CA 1
ATOM 2053 C C . GLU A 1 244 ? -12.313 4.931 3.099 1.00 95.94 244 GLU A C 1
ATOM 2055 O O . GLU A 1 244 ? -12.680 4.205 4.026 1.00 95.94 244 GLU A O 1
ATOM 2060 N N . MET A 1 245 ? -13.165 5.640 2.360 1.00 96.38 245 MET A N 1
ATOM 2061 C CA . MET A 1 245 ? -14.598 5.714 2.616 1.00 96.38 245 MET A CA 1
ATOM 2062 C C . MET A 1 245 ? -15.374 4.529 2.042 1.00 96.38 245 MET A C 1
ATOM 2064 O O . MET A 1 245 ? -16.358 4.117 2.651 1.00 96.38 245 MET A O 1
ATOM 2068 N N . ASN A 1 246 ? -14.954 3.987 0.893 1.00 96.94 246 ASN A N 1
ATOM 2069 C CA . ASN A 1 246 ? -15.784 3.072 0.106 1.00 96.94 246 ASN A CA 1
ATOM 2070 C C . ASN A 1 246 ? -15.178 1.676 -0.112 1.00 96.94 246 ASN A C 1
ATOM 2072 O O . ASN A 1 246 ? -15.880 0.800 -0.611 1.00 96.94 246 ASN A O 1
ATOM 2076 N N . MET A 1 247 ? -13.915 1.418 0.252 1.00 97.62 247 MET A N 1
ATOM 2077 C CA . MET A 1 247 ? -13.277 0.102 0.064 1.00 97.62 247 MET A CA 1
ATOM 2078 C C . MET A 1 247 ? -14.074 -1.030 0.732 1.00 97.62 247 MET A C 1
ATOM 2080 O O . MET A 1 247 ? -14.326 -2.061 0.108 1.00 97.62 247 MET A O 1
ATOM 2084 N N . PHE A 1 248 ? -14.540 -0.824 1.968 1.00 97.69 248 PHE A N 1
ATOM 2085 C CA . PHE A 1 248 ? -15.318 -1.834 2.685 1.00 97.69 248 PHE A CA 1
ATOM 2086 C C . PHE A 1 248 ? -16.642 -2.152 1.976 1.00 97.69 248 PHE A C 1
ATOM 2088 O O . PHE A 1 248 ? -16.945 -3.321 1.735 1.00 97.69 248 PHE A O 1
ATOM 2095 N N . ASP A 1 249 ? -17.404 -1.122 1.597 1.00 97.19 249 ASP A N 1
ATOM 2096 C CA . ASP A 1 249 ? -18.682 -1.290 0.900 1.00 97.19 249 ASP A CA 1
ATOM 2097 C C . ASP A 1 249 ? -18.502 -1.930 -0.484 1.00 97.19 249 ASP A C 1
ATOM 2099 O O . ASP A 1 249 ? -19.304 -2.767 -0.883 1.00 97.19 249 ASP A O 1
ATOM 2103 N N . ARG A 1 250 ? -17.434 -1.578 -1.210 1.00 97.19 250 ARG A N 1
ATOM 2104 C CA . ARG A 1 250 ? -17.167 -2.094 -2.562 1.00 97.19 250 ARG A CA 1
ATOM 2105 C C . ARG A 1 250 ? -16.768 -3.559 -2.591 1.00 97.19 250 ARG A C 1
ATOM 2107 O O . ARG A 1 250 ? -17.112 -4.258 -3.540 1.00 97.19 250 ARG A O 1
ATOM 2114 N N . PHE A 1 251 ? -15.986 -4.000 -1.609 1.00 97.81 251 PHE A N 1
ATOM 2115 C CA . PHE A 1 251 ? -15.262 -5.265 -1.727 1.00 97.81 251 PHE A CA 1
ATOM 2116 C C . PHE A 1 251 ? -15.557 -6.271 -0.620 1.00 97.81 251 PHE A C 1
ATOM 2118 O O . PHE A 1 251 ? -15.327 -7.458 -0.843 1.00 97.81 251 PHE A O 1
ATOM 2125 N N . ILE A 1 252 ? -16.027 -5.828 0.550 1.00 97.50 252 ILE A N 1
ATOM 2126 C CA . ILE A 1 252 ? -16.084 -6.668 1.754 1.00 97.50 252 ILE A CA 1
ATOM 2127 C C . ILE A 1 252 ? -17.518 -6.899 2.230 1.00 97.50 252 ILE A C 1
ATOM 2129 O O . ILE A 1 252 ? -17.879 -8.032 2.533 1.00 97.50 252 ILE A O 1
ATOM 2133 N N . LYS A 1 253 ? -18.334 -5.845 2.301 1.00 97.00 253 LYS A N 1
ATOM 2134 C CA . LYS A 1 253 ? -19.643 -5.864 2.972 1.00 97.00 253 LYS A CA 1
ATOM 2135 C C . LYS A 1 253 ? -20.579 -6.985 2.515 1.00 97.00 253 LYS A C 1
ATOM 2137 O O . LYS A 1 253 ? -21.231 -7.596 3.355 1.00 97.00 253 LYS A O 1
ATOM 2142 N N . ASP A 1 254 ? -20.621 -7.239 1.211 1.00 96.81 254 ASP A N 1
ATOM 2143 C CA . ASP A 1 254 ? -21.544 -8.195 0.590 1.00 96.81 254 ASP A CA 1
ATOM 2144 C C . ASP A 1 254 ? -20.873 -9.543 0.259 1.00 96.81 254 ASP A C 1
ATOM 2146 O O . ASP A 1 254 ? -21.406 -10.338 -0.520 1.00 96.81 254 ASP A O 1
ATOM 2150 N N . LEU A 1 255 ? -19.686 -9.817 0.817 1.00 97.62 255 LEU A N 1
ATOM 2151 C CA . LEU A 1 255 ? -19.037 -11.117 0.649 1.00 97.62 255 LEU A CA 1
ATOM 2152 C C . LEU A 1 255 ? -19.847 -12.233 1.334 1.00 97.62 255 LEU A C 1
ATOM 2154 O O . LEU A 1 255 ? -20.388 -12.020 2.422 1.00 97.62 255 LEU A O 1
ATOM 2158 N N . PRO A 1 256 ? -19.898 -13.444 0.742 1.00 98.12 256 PRO A N 1
ATOM 2159 C CA . PRO A 1 256 ? -20.507 -14.605 1.380 1.00 98.12 256 PRO A CA 1
ATOM 2160 C C . PRO A 1 256 ? -19.951 -14.875 2.782 1.00 98.12 256 PRO A C 1
ATOM 2162 O O . PRO A 1 256 ? -18.761 -14.719 3.043 1.00 98.12 256 PRO A O 1
ATOM 2165 N N . GLU A 1 257 ? -20.807 -15.374 3.670 1.00 97.88 257 GLU A N 1
ATOM 2166 C CA . GLU A 1 257 ? -20.456 -15.696 5.061 1.00 97.88 257 GLU A CA 1
ATOM 2167 C C . GLU A 1 257 ? -19.280 -16.678 5.200 1.00 97.88 257 GLU A C 1
ATOM 2169 O O . GLU A 1 257 ? -18.492 -16.577 6.142 1.00 97.88 257 GLU A O 1
ATOM 2174 N N . GLU A 1 258 ? -19.137 -17.592 4.238 1.00 98.00 258 GLU A N 1
ATOM 2175 C CA . GLU A 1 258 ? -18.064 -18.594 4.174 1.00 98.00 258 GLU A CA 1
ATOM 2176 C C . GLU A 1 258 ? -16.804 -18.090 3.450 1.00 98.00 258 GLU A C 1
ATOM 2178 O O . GLU A 1 258 ? -15.843 -18.838 3.268 1.00 98.00 258 GLU A O 1
ATOM 2183 N N . THR A 1 259 ? -16.777 -16.831 3.003 1.00 98.19 259 THR A N 1
ATOM 2184 C CA . THR A 1 259 ? -15.563 -16.242 2.437 1.00 98.19 259 THR A CA 1
ATOM 2185 C C . THR A 1 259 ? -14.540 -16.029 3.544 1.00 98.19 259 THR A C 1
ATOM 2187 O O . THR A 1 259 ? -14.840 -15.441 4.581 1.00 98.19 259 THR A O 1
ATOM 2190 N N . ARG A 1 260 ? -13.308 -16.490 3.319 1.00 97.75 260 ARG A N 1
ATOM 2191 C CA . ARG A 1 260 ? -12.179 -16.225 4.212 1.00 97.75 260 ARG A CA 1
ATOM 2192 C C . ARG A 1 260 ? -11.529 -14.896 3.840 1.00 97.75 260 ARG A C 1
ATOM 2194 O O . ARG A 1 260 ? -11.123 -14.711 2.696 1.00 97.75 260 ARG A O 1
ATOM 2201 N N . LEU A 1 261 ? -11.418 -13.998 4.812 1.00 98.00 261 LEU A N 1
ATOM 2202 C CA . LEU A 1 261 ? -10.642 -12.769 4.706 1.00 98.00 261 LEU A CA 1
ATOM 2203 C C . LEU A 1 261 ? -9.294 -12.987 5.394 1.00 98.00 261 LEU A C 1
ATOM 2205 O O . LEU A 1 261 ? -9.266 -13.405 6.549 1.00 98.00 261 LEU A O 1
ATOM 2209 N N . THR A 1 262 ? -8.197 -12.682 4.701 1.00 98.12 262 THR A N 1
ATOM 2210 C CA . THR A 1 262 ? -6.832 -12.788 5.236 1.00 98.12 262 THR A CA 1
ATOM 2211 C C . THR A 1 262 ? -6.109 -11.460 5.070 1.00 98.12 262 THR A C 1
ATOM 2213 O O . THR A 1 262 ? -6.127 -10.867 3.992 1.00 98.12 262 THR A O 1
ATOM 2216 N N . VAL A 1 263 ? -5.469 -10.994 6.140 1.00 98.06 263 VAL A N 1
ATOM 2217 C CA . VAL A 1 263 ? -4.638 -9.791 6.152 1.00 98.06 263 VAL A CA 1
ATOM 2218 C C . VAL A 1 263 ? -3.206 -10.180 5.835 1.00 98.06 263 VAL A C 1
ATOM 2220 O O . VAL A 1 263 ? -2.636 -11.071 6.458 1.00 98.06 263 VAL A O 1
ATOM 2223 N N . VAL A 1 264 ? -2.634 -9.496 4.850 1.00 96.56 264 VAL A N 1
ATOM 2224 C CA . VAL A 1 264 ? -1.309 -9.793 4.318 1.00 96.56 264 VAL A CA 1
ATOM 2225 C C . VAL A 1 264 ? -0.460 -8.529 4.352 1.00 96.56 264 VAL A C 1
ATOM 2227 O O . VAL A 1 264 ? -0.911 -7.454 3.954 1.00 96.56 264 VAL A O 1
ATOM 2230 N N . ASP A 1 265 ? 0.773 -8.677 4.816 1.00 95.25 265 ASP A N 1
ATOM 2231 C CA . ASP A 1 265 ? 1.815 -7.664 4.778 1.00 95.25 265 ASP A CA 1
ATOM 2232 C C . ASP A 1 265 ? 2.715 -7.908 3.563 1.00 95.25 265 ASP A C 1
ATOM 2234 O O . ASP A 1 265 ? 3.435 -8.906 3.502 1.00 95.25 265 ASP A O 1
ATOM 2238 N N . CYS A 1 266 ? 2.623 -7.024 2.569 1.00 90.81 266 CYS A N 1
ATOM 2239 C CA . CYS A 1 266 ? 3.408 -7.099 1.338 1.00 90.81 266 CYS A CA 1
ATOM 2240 C C . CYS A 1 266 ? 4.691 -6.272 1.455 1.00 90.81 266 CYS A C 1
ATOM 2242 O O . CYS A 1 266 ? 4.695 -5.191 2.055 1.00 90.81 266 CYS A O 1
ATOM 2244 N N . HIS A 1 267 ? 5.759 -6.771 0.837 1.00 83.88 267 HIS A N 1
ATOM 2245 C CA . HIS A 1 267 ? 7.093 -6.195 0.912 1.00 83.88 267 HIS A CA 1
ATOM 2246 C C . HIS A 1 267 ? 7.756 -6.103 -0.470 1.00 83.88 267 HIS A C 1
ATOM 2248 O O . HIS A 1 267 ? 7.520 -6.932 -1.354 1.00 83.88 267 HIS A O 1
ATOM 2254 N N . ILE A 1 268 ? 8.577 -5.060 -0.611 1.00 72.38 268 ILE A N 1
ATOM 2255 C CA . ILE A 1 268 ? 9.554 -4.846 -1.687 1.00 72.38 268 ILE A CA 1
ATOM 2256 C C . ILE A 1 268 ? 10.910 -5.196 -1.085 1.00 72.38 268 ILE A C 1
ATOM 2258 O O . ILE A 1 268 ? 11.190 -4.657 0.015 1.00 72.38 268 ILE A O 1
#

=== Feature glossary ===
Feature key, reading from the visual/contextual features back to the raw sequence:

Rendered structure images. Six rendered views show the 3D structure from the faces of a cube — i.e. along ±x, ±y, ±z. Rendering representation is drawn randomly per protein from cartoon (secondary-structure ribbons), sticks (backbone bonds), or molecular surface; coloring is either N→C rainbow (blue at the N-terminus through red at the C-terminus) or one color per chain.

Contact-map, Ramachandran, and PAE plots. The contact map is a binary N×N matrix image: pixel (i, j) is dark where Cα_i and Cα_j are within 8 Å and |i−j|>4. Because the |i−j|>4 filter removes local helical contacts, off-diagonal stripes parallel to the main diagonal indicate parallel β-sheets; stripes perpendicular to it indicate antiparallel β-sheets. The Ramachandran plot scatters every residue's (φ, ψ) pair against the sterically allowed regions. The PAE heatmap renders the predicted-aligned-error matrix.

InterPro / GO / CATH / organism. Database cross-references. InterPro integrates a dozen domain/family signature databases into unified entries with residue-range hits. GO terms attach function/process/location labels with evidence codes. CATH codes position the fold in a four-level structural taxonomy. Organism is the NCBI-taxonomy species name.

Nearest PDB structures. The Foldseek neighbor list gives the closest experimentally determined structures in the PDB, ranked by structural alignment. TM-score near 1 means near-identical fold; near 0.3 means only rough topology match. This is how one finds what a novel AlphaFold prediction most resembles in the solved-structure universe.

Predicted aligned error. PAE(i, j) answers: if I align the predicted and true structures on residue i, how far off (in Å) do I expect residue j to be? A block-diagonal PAE matrix with low values on the blocks and high values off-diagonal is the signature of a multi-domain protein with confidently predicted domains but uncertain inter-domain orientation.

Solvent-accessible surface area. Accessible surface area quantifies burial. A residue with SASA near zero is packed into the hydrophobic core; one with SASA >100 Å² sits on the surface. Computed here via the Shrake–Rupley numerical algorithm with a 1.4 Å probe.

B-factor. B-factor (Debye–Waller factor) reflects atomic displacement in the crystal lattice. It is an experimental observable (units Å²), not a prediction; low values mean the atom is pinned down, high values mean it moves or is heterogeneous across the crystal.

pLDDT. For AlphaFold models, the B-factor field carries pLDDT — the model's own estimate of local accuracy on a 0–100 scale. Regions with pLDDT<50 should be treated as essentially unmodeled; they often correspond to intrinsically disordered segments.

Backbone torsions (φ/ψ). φ (phi) and ψ (psi) are the two rotatable backbone dihedrals per residue: φ is the C(i-1)–N–Cα–C torsion, ψ is the N–Cα–C–N(i+1) torsion, both in degrees on (−180°, 180°]. α-helical residues cluster near (−60°, −45°); β-strand residues near (−120°, +130°). A Ramachandran plot is simply a scatter of (φ, ψ) for every residue.

Radius of gyration, Cα contacts, bounding box. Radius of gyration (Rg) is the root-mean-square distance of Cα atoms from their centroid — a single number for overall size and compactness. A globular domain of N residues has Rg ≈ 2.2·N^0.38 Å; an extended or disordered chain has a much larger Rg. The Cα contact count is the number of residue pairs whose Cα atoms are within 8 Å and are more than four positions apart in sequence — a standard proxy for tertiary packing density. The bounding box is the smallest axis-aligned box enclosing all Cα atoms.

Secondary structure (3-state, P-SEA). Three-state secondary structure (P-SEA) collapses the eight DSSP classes into helix (a), strand (b), and coil (c). P-SEA assigns these from Cα geometry alone — distances and angles — without requiring backbone oxygens, so it works on any Cα trace.

Secondary structure (8-state, DSSP). DSSP 8-state secondary structure assigns each residue one of H (α-helix), G (3₁₀-helix), I (π-helix), E (extended β-strand), B (isolated β-bridge), T (hydrogen-bonded turn), S (bend), or '-' (coil). The assignment is computed from backbone hydrogen-bond geometry via the Kabsch–Sander algorithm.

Foldseek 3Di. A 3Di character summarizes, for each residue, the relative orientation of the Cα frame of its nearest spatial neighbor. Because it encodes fold topology rather than chemistry, 3Di alignments detect remote structural similarity that sequence alignment misses.

mmCIF coordinates. The mmCIF block holds the 3D Cartesian coordinates of each backbone atom (N, Cα, C, O) in ångströms. mmCIF is the PDB's canonical archive format — a tagged-loop text representation of the atomic model.

Sequence. Sequence gives the chain of amino acids in standard one-letter code (A=alanine, C=cysteine, …, Y=tyrosine), read N→C. It is the only feature that is directly encoded by the gene; all structural features are derived from the folded form of this sequence.